Protein 4OTN (pdb70)

Radius of gyration: 18.22 Å; Cα contacts (8 Å, |Δi|>4): 373; chains: 2; bounding box: 38×62×42 Å

Structure (mmCIF, N/CA/C/O backbone):
data_4OTN
#
_entry.id   4OTN
#
_cell.length_a   85.494
_cell.length_b   85.494
_cell.length_c   73.041
_cell.angle_alpha   90.000
_cell.angle_beta   90.000
_cell.angle_gamma   120.000
#
_symmetry.space_group_name_H-M   'P 32 2 1'
#
loop_
_entity.id
_entity.type
_entity.pdbx_description
1 polymer 'Eukaryotic translation initiation factor 2-alpha kinase 4'
2 non-polymer 'SULFATE ION'
3 non-polymer 1,2-ETHANEDIOL
4 water water
#
loop_
_atom_site.group_PDB
_atom_site.id
_atom_site.type_symbol
_atom_site.label_atom_id
_atom_site.label_alt_id
_atom_site.label_comp_id
_atom_site.label_asym_id
_atom_site.label_entity_id
_atom_site.label_seq_id
_atom_site.pdbx_PDB_ins_code
_atom_site.Cartn_x
_atom_site.Cartn_y
_atom_site.Cartn_z
_atom_site.occupancy
_atom_site.B_iso_or_equiv
_atom_site.auth_seq_id
_atom_site.auth_comp_id
_atom_site.auth_asym_id
_atom_site.auth_atom_id
_atom_site.pdbx_PDB_model_num
ATOM 1 N N . GLY A 1 13 ? -20.777 46.026 -15.432 1.00 68.37 1526 GLY A N 1
ATOM 2 C CA . GLY A 1 13 ? -19.896 44.916 -15.121 1.00 82.17 1526 GLY A CA 1
ATOM 3 C C . GLY A 1 13 ? -18.694 45.363 -14.311 1.00 95.64 1526 GLY A C 1
ATOM 4 O O . GLY A 1 13 ? -17.720 44.617 -14.168 1.00 79.53 1526 GLY A O 1
ATOM 5 N N . THR A 1 14 ? -18.759 46.582 -13.775 1.00 84.51 1527 THR A N 1
ATOM 6 C CA . THR A 1 14 ? -17.646 47.130 -13.004 1.00 86.61 1527 THR A CA 1
ATOM 7 C C . THR A 1 14 ? -18.096 47.692 -11.652 1.00 86.66 1527 THR A C 1
ATOM 8 O O . THR A 1 14 ? -17.594 47.281 -10.602 1.00 84.72 1527 THR A O 1
ATOM 12 N N . THR A 1 15 ? -19.043 48.626 -11.682 1.00 74.19 1528 THR A N 1
ATOM 13 C CA . THR A 1 15 ? -19.562 49.234 -10.459 1.00 78.71 1528 THR A CA 1
ATOM 14 C C . THR A 1 15 ? -21.017 48.848 -10.210 1.00 74.44 1528 THR A C 1
ATOM 15 O O . THR A 1 15 ? -21.888 49.102 -11.040 1.00 75.24 1528 THR A O 1
ATOM 19 N N . VAL A 1 16 ? -21.268 48.231 -9.059 1.00 76.93 1529 VAL A N 1
ATOM 20 C CA . VAL A 1 16 ? -22.609 47.794 -8.687 1.00 67.99 1529 VAL A CA 1
ATOM 21 C C . VAL A 1 16 ? -23.178 48.652 -7.561 1.00 60.90 1529 VAL A C 1
ATOM 22 O O . VAL A 1 16 ? -22.531 48.843 -6.534 1.00 56.46 1529 VAL A O 1
ATOM 26 N N . VAL A 1 17 ? -24.391 49.159 -7.763 1.00 52.43 1530 VAL A N 1
ATOM 27 C CA . VAL A 1 17 ? -25.063 49.994 -6.771 1.00 60.35 1530 VAL A CA 1
ATOM 28 C C . VAL A 1 17 ? -26.232 49.245 -6.123 1.00 47.00 1530 VAL A C 1
ATOM 29 O O . VAL A 1 17 ? -27.377 49.365 -6.569 1.00 46.20 1530 VAL A O 1
ATOM 33 N N . PRO A 1 18 ? -25.953 48.469 -5.063 1.00 50.98 1531 PRO A N 1
ATOM 34 C CA . PRO A 1 18 ? -27.028 47.681 -4.453 1.00 47.83 1531 PRO A CA 1
ATOM 35 C C . PRO A 1 18 ? -27.973 48.567 -3.670 1.00 47.02 1531 PRO A C 1
ATOM 36 O O . PRO A 1 18 ? -27.548 49.607 -3.145 1.00 38.70 1531 PRO A O 1
ATOM 40 N N . THR A 1 19 ? -29.236 48.150 -3.607 1.00 37.46 1532 THR A N 1
ATOM 41 C CA . THR A 1 19 ? -30.253 48.806 -2.789 1.00 48.82 1532 THR A CA 1
ATOM 42 C C . THR A 1 19 ? -29.769 48.878 -1.344 1.00 42.65 1532 THR A C 1
ATOM 43 O O . THR A 1 19 ? -29.189 47.923 -0.835 1.00 41.03 1532 THR A O 1
ATOM 47 N N . VAL A 1 20 ? -29.996 50.007 -0.685 1.00 40.47 1533 VAL A N 1
ATOM 48 C CA . VAL A 1 20 ? -29.484 50.189 0.669 1.00 44.15 1533 VAL A CA 1
ATOM 49 C C . VAL A 1 20 ? -30.509 50.878 1.563 1.00 46.48 1533 VAL A C 1
ATOM 50 O O . VAL A 1 20 ? -31.187 51.808 1.143 1.00 42.31 1533 VAL A O 1
ATOM 54 N N . SER A 1 21 ? -30.636 50.395 2.793 1.00 36.67 1534 SER A N 1
ATOM 55 C CA . SER A 1 21 ? -31.549 50.993 3.752 1.00 37.11 1534 SER A CA 1
ATOM 56 C C . SER A 1 21 ? -30.743 51.390 4.964 1.00 42.83 1534 SER A C 1
ATOM 57 O O . SER A 1 21 ? -30.050 50.558 5.542 1.00 42.70 1534 SER A O 1
ATOM 60 N N . VAL A 1 22 ? -30.818 52.659 5.343 1.00 36.70 1535 VAL A N 1
ATOM 61 C CA . VAL A 1 22 ? -30.138 53.112 6.544 1.00 37.57 1535 VAL A CA 1
ATOM 62 C C . VAL A 1 22 ? -31.169 53.201 7.667 1.00 41.44 1535 VAL A C 1
ATOM 63 O O . VAL A 1 22 ? -32.180 53.887 7.540 1.00 46.32 1535 VAL A O 1
ATOM 67 N N . ILE A 1 23 ? -30.914 52.467 8.748 1.00 41.66 1536 ILE A N 1
ATOM 68 C CA . ILE A 1 23 ? -31.783 52.471 9.917 1.00 39.03 1536 ILE A CA 1
ATOM 69 C C . ILE A 1 23 ? -30.973 52.989 11.099 1.00 41.89 1536 ILE A C 1
ATOM 70 O O . ILE A 1 23 ? -30.001 52.365 11.531 1.00 41.06 1536 ILE A O 1
ATOM 75 N N . SER A 1 24 ? -31.375 54.147 11.608 1.00 40.18 1537 SER A N 1
ATOM 76 C CA . SER A 1 24 ? -30.606 54.859 12.619 1.00 43.24 1537 SER A CA 1
ATOM 77 C C . SER A 1 24 ? -31.379 55.001 13.921 1.00 36.35 1537 SER A C 1
ATOM 78 O O . SER A 1 24 ? -32.604 55.081 13.911 1.00 40.89 1537 SER A O 1
ATOM 81 N N . PRO A 1 25 ? -30.655 55.063 15.041 1.00 39.80 1538 PRO A N 1
ATOM 82 C CA . PRO A 1 25 ? -31.275 55.198 16.365 1.00 49.98 1538 PRO A CA 1
ATOM 83 C C . PRO A 1 25 ? -32.064 56.515 16.461 1.00 54.43 1538 PRO A C 1
ATOM 84 O O . PRO A 1 25 ? -33.097 56.580 17.138 1.00 53.02 1538 PRO A O 1
ATOM 88 N N A GLU A 1 26 ? -31.571 57.565 15.829 0.46 52.61 1539 GLU A N 1
ATOM 89 N N B GLU A 1 26 ? -31.582 57.533 15.737 0.54 52.56 1539 GLU A N 1
ATOM 90 C CA A GLU A 1 26 ? -32.321 58.811 15.766 0.46 54.86 1539 GLU A CA 1
ATOM 91 C CA B GLU A 1 26 ? -32.200 58.852 15.739 0.54 54.93 1539 GLU A CA 1
ATOM 92 C C A GLU A 1 26 ? -32.406 59.357 14.342 0.46 57.64 1539 GLU A C 1
ATOM 93 C C B GLU A 1 26 ? -32.361 59.389 14.317 0.54 57.66 1539 GLU A C 1
ATOM 94 O O A GLU A 1 26 ? -31.686 58.956 13.452 0.46 50.41 1539 GLU A O 1
ATOM 95 O O B GLU A 1 26 ? -31.657 58.990 13.391 0.54 50.39 1539 GLU A O 1
ATOM 106 N N . LYS A 1 27 ? -33.336 60.289 14.148 1.00 59.57 1540 LYS A N 1
ATOM 107 C CA . LYS A 1 27 ? -33.599 60.924 12.859 1.00 58.32 1540 LYS A CA 1
ATOM 108 C C . LYS A 1 27 ? -32.333 61.278 12.075 1.00 51.93 1540 LYS A C 1
ATOM 109 O O . LYS A 1 27 ? -31.327 61.724 12.632 1.00 52.89 1540 LYS A O 1
ATOM 115 N N A LEU A 1 28 ? -32.358 61.054 10.772 0.57 55.09 1541 LEU A N 1
ATOM 116 N N B LEU A 1 28 ? -32.421 61.063 10.754 0.43 55.10 1541 LEU A N 1
ATOM 117 C CA A LEU A 1 28 ? -31.202 61.322 9.932 0.57 53.78 1541 LEU A CA 1
ATOM 118 C CA B LEU A 1 28 ? -31.313 61.359 9.857 0.43 53.96 1541 LEU A CA 1
ATOM 119 C C A LEU A 1 28 ? -31.494 62.405 8.883 0.57 46.02 1541 LEU A C 1
ATOM 120 C C B LEU A 1 28 ? -31.647 62.573 9.017 0.43 45.62 1541 LEU A C 1
ATOM 121 O O A LEU A 1 28 ? -32.455 62.295 8.126 0.57 42.73 1541 LEU A O 1
ATOM 122 O O B LEU A 1 28 ? -32.762 62.703 8.516 0.43 48.77 1541 LEU A O 1
ATOM 131 N N . SER A 1 29 ? -30.667 63.449 8.848 1.00 48.19 1542 SER A N 1
ATOM 132 C CA . SER A 1 29 ? -30.763 64.471 7.808 1.00 53.54 1542 SER A CA 1
ATOM 133 C C . SER A 1 29 ? -30.611 63.776 6.452 1.00 53.41 1542 SER A C 1
ATOM 134 O O . SER A 1 29 ? -30.020 62.699 6.387 1.00 44.19 1542 SER A O 1
ATOM 137 N N . ALA A 1 30 ? -31.149 64.362 5.380 1.00 49.00 1543 ALA A N 1
ATOM 138 C CA . ALA A 1 30 ? -31.000 63.775 4.040 1.00 54.98 1543 ALA A CA 1
ATOM 139 C C . ALA A 1 30 ? -29.521 63.668 3.680 1.00 45.65 1543 ALA A C 1
ATOM 140 O O . ALA A 1 30 ? -29.104 62.729 2.995 1.00 46.25 1543 ALA A O 1
ATOM 142 N N A SER A 1 31 ? -28.745 64.637 4.156 0.49 46.33 1544 SER A N 1
ATOM 143 N N B SER A 1 31 ? -28.730 64.625 4.158 0.51 46.34 1544 SER A N 1
ATOM 144 C CA A SER A 1 31 ? -27.313 64.685 3.901 0.49 47.21 1544 SER A CA 1
ATOM 145 C CA B SER A 1 31 ? -27.299 64.651 3.871 0.51 47.21 1544 SER A CA 1
ATOM 146 C C A SER A 1 31 ? -26.584 63.573 4.659 0.49 44.46 1544 SER A C 1
ATOM 147 C C B SER A 1 31 ? -26.531 63.601 4.681 0.51 44.44 1544 SER A C 1
ATOM 148 O O A SER A 1 31 ? -25.728 62.892 4.099 0.49 36.60 1544 SER A O 1
ATOM 149 O O B SER A 1 31 ? -25.587 62.994 4.180 0.51 36.48 1544 SER A O 1
ATOM 154 N N . THR A 1 32 ? -26.929 63.386 5.931 1.00 37.01 1545 THR A N 1
ATOM 155 C CA . THR A 1 32 ? -26.312 62.317 6.720 1.00 40.09 1545 THR A CA 1
ATOM 156 C C . THR A 1 32 ? -26.680 60.956 6.117 1.00 29.67 1545 THR A C 1
ATOM 157 O O . THR A 1 32 ? -25.817 60.089 5.963 1.00 36.70 1545 THR A O 1
ATOM 161 N N . ARG A 1 33 ? -27.954 60.777 5.770 1.00 34.28 1546 ARG A N 1
ATOM 162 C CA . ARG A 1 33 ? -28.397 59.524 5.173 1.00 34.36 1546 ARG A CA 1
ATOM 163 C C . ARG A 1 33 ? -27.620 59.241 3.886 1.00 39.87 1546 ARG A C 1
ATOM 164 O O . ARG A 1 33 ? -27.182 58.121 3.652 1.00 30.18 1546 ARG A O 1
ATOM 172 N N . ARG A 1 34 ? -27.444 60.263 3.053 1.00 34.61 1547 ARG A N 1
ATOM 173 C CA . ARG A 1 34 ? -26.682 60.105 1.803 1.00 38.54 1547 ARG A CA 1
ATOM 174 C C . ARG A 1 34 ? -25.241 59.661 2.082 1.00 27.75 1547 ARG A C 1
ATOM 175 O O . ARG A 1 34 ? -24.707 58.764 1.429 1.00 28.01 1547 ARG A O 1
ATOM 183 N N . ARG A 1 35 ? -24.617 60.306 3.066 1.00 27.51 1548 ARG A N 1
ATOM 184 C CA . ARG A 1 35 ? -23.236 60.028 3.399 1.00 29.56 1548 ARG A CA 1
ATOM 185 C C . ARG A 1 35 ? -23.077 58.565 3.812 1.00 38.02 1548 ARG A C 1
ATOM 186 O O . ARG A 1 35 ? -22.133 57.894 3.390 1.00 33.04 1548 ARG A O 1
ATOM 194 N N . HIS A 1 36 ? -24.006 58.067 4.625 1.00 36.45 1549 HIS A N 1
ATOM 195 C CA . HIS A 1 36 ? -23.943 56.670 5.050 1.00 35.14 1549 HIS A CA 1
ATOM 196 C C . HIS A 1 36 ? -24.144 55.711 3.882 1.00 29.01 1549 HIS A C 1
ATOM 197 O O . HIS A 1 36 ? -23.454 54.696 3.780 1.00 30.06 1549 HIS A O 1
ATOM 204 N N . GLU A 1 37 ? -25.107 56.015 3.020 1.00 29.67 1550 GLU A N 1
ATOM 205 C CA . GLU A 1 37 ? -25.314 55.191 1.841 1.00 28.00 1550 GLU A CA 1
ATOM 206 C C . GLU A 1 37 ? -24.041 55.075 0.995 1.00 32.32 1550 GLU A C 1
ATOM 207 O O . GLU A 1 37 ? -23.631 53.976 0.623 1.00 29.23 1550 GLU A O 1
ATOM 213 N N . ILE A 1 38 ? -23.409 56.207 0.702 1.00 32.54 1551 ILE A N 1
ATOM 214 C CA . ILE A 1 38 ? -22.207 56.182 -0.129 1.00 33.54 1551 ILE A CA 1
ATOM 215 C C . ILE A 1 38 ? -21.084 55.434 0.578 1.00 27.78 1551 ILE A C 1
ATOM 216 O O . ILE A 1 38 ? -20.335 54.674 -0.032 1.00 32.61 1551 ILE A O 1
ATOM 221 N N . GLN A 1 39 ? -20.992 55.621 1.890 1.00 31.57 1552 GLN A N 1
ATOM 222 C CA . GLN A 1 39 ? -19.995 54.900 2.649 1.00 34.10 1552 GLN A CA 1
ATOM 223 C C . GLN A 1 39 ? -20.126 53.374 2.486 1.00 27.75 1552 GLN A C 1
ATOM 224 O O . GLN A 1 39 ? -19.159 52.698 2.153 1.00 32.26 1552 GLN A O 1
ATOM 230 N N A VAL A 1 40 ? -21.315 52.837 2.724 0.67 29.15 1553 VAL A N 1
ATOM 231 N N B VAL A 1 40 ? -21.325 52.860 2.724 0.33 29.23 1553 VAL A N 1
ATOM 232 C CA A VAL A 1 40 ? -21.487 51.384 2.651 0.67 33.98 1553 VAL A CA 1
ATOM 233 C CA B VAL A 1 40 ? -21.575 51.425 2.649 0.33 34.00 1553 VAL A CA 1
ATOM 234 C C A VAL A 1 40 ? -21.442 50.850 1.207 0.67 34.48 1553 VAL A C 1
ATOM 235 C C B VAL A 1 40 ? -21.409 50.899 1.223 0.33 34.43 1553 VAL A C 1
ATOM 236 O O A VAL A 1 40 ? -20.863 49.793 0.947 0.67 32.32 1553 VAL A O 1
ATOM 237 O O B VAL A 1 40 ? -20.730 49.894 0.993 0.33 32.48 1553 VAL A O 1
ATOM 244 N N . GLN A 1 41 ? -22.031 51.580 0.268 1.00 29.33 1554 GLN A N 1
ATOM 245 C CA . GLN A 1 41 ? -21.951 51.160 -1.145 1.00 30.56 1554 GLN A CA 1
ATOM 246 C C . GLN A 1 41 ? -20.508 51.102 -1.632 1.00 33.61 1554 GLN A C 1
ATOM 247 O O . GLN A 1 41 ? -20.136 50.208 -2.387 1.00 33.43 1554 GLN A O 1
ATOM 253 N N . THR A 1 42 ? -19.692 52.044 -1.175 1.00 33.90 1555 THR A N 1
ATOM 254 C CA . THR A 1 42 ? -18.278 52.083 -1.534 1.00 39.56 1555 THR A CA 1
ATOM 255 C C . THR A 1 42 ? -17.484 50.957 -0.875 1.00 37.93 1555 THR A C 1
ATOM 256 O O . THR A 1 42 ? -16.756 50.227 -1.556 1.00 34.33 1555 THR A O 1
ATOM 260 N N . ARG A 1 43 ? -17.626 50.826 0.449 1.00 36.48 1556 ARG A N 1
ATOM 261 C CA . ARG A 1 43 ? -16.843 49.850 1.217 1.00 45.08 1556 ARG A CA 1
ATOM 262 C C . ARG A 1 43 ? -17.121 48.401 0.783 1.00 39.80 1556 ARG A C 1
ATOM 263 O O . ARG A 1 43 ? -16.270 47.532 0.939 1.00 50.04 1556 ARG A O 1
ATOM 271 N N . LEU A 1 44 ? -18.304 48.148 0.231 1.00 33.93 1557 LEU A N 1
ATOM 272 C CA . LEU A 1 44 ? -18.698 46.790 -0.159 1.00 35.02 1557 LEU A CA 1
ATOM 273 C C . LEU A 1 44 ? -18.363 46.411 -1.596 1.00 43.02 1557 LEU A C 1
ATOM 274 O O . LEU A 1 44 ? -18.588 45.273 -1.999 1.00 37.45 1557 LEU A O 1
ATOM 279 N N . GLN A 1 45 ? -17.840 47.358 -2.370 1.00 45.01 1558 GLN A N 1
ATOM 280 C CA . GLN A 1 45 ? -17.595 47.115 -3.790 1.00 37.89 1558 GLN A CA 1
ATOM 281 C C . GLN A 1 45 ? -16.798 45.839 -4.065 1.00 36.50 1558 GLN A C 1
ATOM 282 O O . GLN A 1 45 ? -17.224 44.998 -4.859 1.00 44.55 1558 GLN A O 1
ATOM 288 N N . THR A 1 46 ? -15.648 45.695 -3.416 1.00 42.98 1559 THR A N 1
ATOM 289 C CA . THR A 1 46 ? -14.799 44.529 -3.639 1.00 44.44 1559 THR A CA 1
ATOM 290 C C . THR A 1 46 ? -15.581 43.253 -3.347 1.00 55.21 1559 THR A C 1
ATOM 291 O O . THR A 1 46 ? -15.671 42.346 -4.179 1.00 41.06 1559 THR A O 1
ATOM 295 N N . THR A 1 47 ? -16.157 43.197 -2.151 1.00 46.88 1560 THR A N 1
ATOM 296 C CA . THR A 1 47 ? -16.956 42.052 -1.732 1.00 43.62 1560 THR A CA 1
ATOM 297 C C . THR A 1 47 ? -18.009 41.671 -2.765 1.00 43.49 1560 THR A C 1
ATOM 298 O O . THR A 1 47 ? -18.080 40.520 -3.199 1.00 53.41 1560 THR A O 1
ATOM 302 N N . LEU A 1 48 ? -18.821 42.644 -3.167 1.00 42.80 1561 LEU A N 1
ATOM 303 C CA . LEU A 1 48 ? -19.869 42.409 -4.159 1.00 38.10 1561 LEU A CA 1
ATOM 304 C C . LEU A 1 48 ? -19.319 41.888 -5.492 1.00 51.45 1561 LEU A C 1
ATOM 305 O O . LEU A 1 48 ? -19.989 41.141 -6.203 1.00 53.70 1561 LEU A O 1
ATOM 310 N N . ALA A 1 49 ? -18.104 42.298 -5.835 1.00 53.92 1562 ALA A N 1
ATOM 311 C CA . ALA A 1 49 ? -17.517 41.931 -7.120 1.00 72.02 1562 ALA A CA 1
ATOM 312 C C . ALA A 1 49 ? -17.096 40.472 -7.104 1.00 69.02 1562 ALA A C 1
ATOM 313 O O . ALA A 1 49 ? -17.315 39.732 -8.065 1.00 71.26 1562 ALA A O 1
ATOM 315 N N . ASN A 1 50 ? -16.485 40.067 -5.998 1.00 62.17 1563 ASN A N 1
ATOM 316 C CA . ASN A 1 50 ? -16.035 38.696 -5.838 1.00 77.32 1563 ASN A CA 1
ATOM 317 C C . ASN A 1 50 ? -17.190 37.745 -5.583 1.00 69.47 1563 ASN A C 1
ATOM 318 O O . ASN A 1 50 ? -16.971 36.558 -5.345 1.00 67.07 1563 ASN A O 1
ATOM 323 N N . LEU A 1 51 ? -18.411 38.273 -5.628 1.00 66.55 1564 LEU A N 1
ATOM 324 C CA . LEU A 1 51 ? -19.604 37.486 -5.334 1.00 63.94 1564 LEU A CA 1
ATOM 325 C C . LEU A 1 51 ? -19.919 36.543 -6.493 1.00 71.15 1564 LEU A C 1
ATOM 326 O O . LEU A 1 51 ? -20.623 35.545 -6.326 1.00 69.72 1564 LEU A O 1
ATOM 331 N N . HIS A 1 52 ? -19.391 36.869 -7.668 1.00 75.27 1565 HIS A N 1
ATOM 332 C CA . HIS A 1 52 ? -19.581 36.040 -8.853 1.00 69.84 1565 HIS A CA 1
ATOM 333 C C . HIS A 1 52 ? -18.390 35.109 -9.041 1.00 65.51 1565 HIS A C 1
ATOM 334 O O . HIS A 1 52 ? -18.329 34.334 -9.996 1.00 78.10 1565 HIS A O 1
ATOM 341 N N . GLN A 1 53 ? -17.448 35.192 -8.106 1.00 70.53 1566 GLN A N 1
ATOM 342 C CA . GLN A 1 53 ? -16.311 34.281 -8.064 1.00 65.41 1566 GLN A CA 1
ATOM 343 C C . GLN A 1 53 ? -16.691 32.962 -7.401 1.00 66.96 1566 GLN A C 1
ATOM 344 O O . GLN A 1 53 ? -15.980 31.967 -7.530 1.00 65.72 1566 GLN A O 1
ATOM 350 N N . LYS A 1 54 ? -17.811 32.961 -6.685 1.00 59.63 1567 LYS A N 1
ATOM 351 C CA . LYS A 1 54 ? -18.222 31.785 -5.923 1.00 72.15 1567 LYS A CA 1
ATOM 352 C C . LYS A 1 54 ? -18.878 30.737 -6.813 1.00 53.82 1567 LYS A C 1
ATOM 353 O O . LYS A 1 54 ? -19.586 31.069 -7.759 1.00 57.21 1567 LYS A O 1
ATOM 359 N N . SER A 1 55 ? -18.642 29.469 -6.505 1.00 45.22 1568 SER A N 1
ATOM 360 C CA . SER A 1 55 ? -19.285 28.393 -7.251 1.00 58.32 1568 SER A CA 1
ATOM 361 C C . SER A 1 55 ? -20.682 28.100 -6.698 1.00 55.03 1568 SER A C 1
ATOM 362 O O . SER A 1 55 ? -20.970 28.363 -5.529 1.00 54.07 1568 SER A O 1
ATOM 365 N N . SER A 1 56 ? -21.545 27.553 -7.546 1.00 57.10 1569 SER A N 1
ATOM 366 C CA . SER A 1 56 ? -22.963 27.386 -7.219 1.00 66.24 1569 SER A CA 1
ATOM 367 C C . SER A 1 56 ? -23.222 26.179 -6.327 1.00 56.80 1569 SER A C 1
ATOM 368 O O . SER A 1 56 ? -24.360 25.913 -5.933 1.00 60.32 1569 SER A O 1
ATOM 371 N N A GLU A 1 57 ? -22.168 25.430 -6.019 0.43 50.56 1570 GLU A N 1
ATOM 372 N N B GLU A 1 57 ? -22.148 25.471 -6.007 0.57 50.54 1570 GLU A N 1
ATOM 373 C CA A GLU A 1 57 ? -22.318 24.201 -5.248 0.43 50.73 1570 GLU A CA 1
ATOM 374 C CA B GLU A 1 57 ? -22.205 24.288 -5.170 0.57 50.81 1570 GLU A CA 1
ATOM 375 C C A GLU A 1 57 ? -22.644 24.452 -3.770 0.43 45.92 1570 GLU A C 1
ATOM 376 C C B GLU A 1 57 ? -22.810 24.579 -3.785 0.57 45.64 1570 GLU A C 1
ATOM 377 O O A GLU A 1 57 ? -22.160 25.406 -3.158 0.43 42.71 1570 GLU A O 1
ATOM 378 O O B GLU A 1 57 ? -22.707 25.693 -3.261 0.57 39.10 1570 GLU A O 1
ATOM 389 N N . ILE A 1 58 ? -23.482 23.581 -3.222 1.00 39.39 1571 ILE A N 1
ATOM 390 C CA . ILE A 1 58 ? -23.900 23.640 -1.835 1.00 37.35 1571 ILE A CA 1
ATOM 391 C C . ILE A 1 58 ? -23.153 22.509 -1.145 1.00 42.17 1571 ILE A C 1
ATOM 392 O O . ILE A 1 58 ? -22.963 21.432 -1.726 1.00 37.08 1571 ILE A O 1
ATOM 397 N N A GLU A 1 59 ? -22.712 22.759 0.083 0.44 33.65 1572 GLU A N 1
ATOM 398 N N B GLU A 1 59 ? -22.692 22.754 0.078 0.56 33.66 1572 GLU A N 1
ATOM 399 C CA A GLU A 1 59 ? -22.044 21.734 0.870 0.44 29.31 1572 GLU A CA 1
ATOM 400 C CA B GLU A 1 59 ? -22.052 21.701 0.854 0.56 29.26 1572 GLU A CA 1
ATOM 401 C C A GLU A 1 59 ? -22.552 21.744 2.305 0.44 33.34 1572 GLU A C 1
ATOM 402 C C B GLU A 1 59 ? -22.507 21.748 2.305 0.56 33.34 1572 GLU A C 1
ATOM 403 O O A GLU A 1 59 ? -23.052 22.762 2.786 0.44 28.86 1572 GLU A O 1
ATOM 404 O O B GLU A 1 59 ? -22.929 22.798 2.794 0.56 28.81 1572 GLU A O 1
ATOM 415 N N . ILE A 1 60 ? -22.441 20.594 2.966 1.00 29.34 1573 ILE A N 1
ATOM 416 C CA . ILE A 1 60 ? -22.789 20.466 4.365 1.00 31.62 1573 ILE A CA 1
ATOM 417 C C . ILE A 1 60 ? -21.575 19.946 5.143 1.00 31.57 1573 ILE A C 1
ATOM 418 O O . ILE A 1 60 ? -20.892 19.011 4.709 1.00 29.64 1573 ILE A O 1
ATOM 423 N N . LEU A 1 61 ? -21.329 20.544 6.304 1.00 29.80 1574 LEU A N 1
ATOM 424 C CA . LEU A 1 61 ? -20.255 20.102 7.188 1.00 26.02 1574 LEU A CA 1
ATOM 425 C C . LEU A 1 61 ? -20.867 19.871 8.556 1.00 27.35 1574 LEU A C 1
ATOM 426 O O . LEU A 1 61 ? -21.368 20.817 9.182 1.00 26.14 1574 LEU A O 1
ATOM 431 N N . ALA A 1 62 ? -20.849 18.611 8.990 1.00 27.32 1575 ALA A N 1
ATOM 432 C CA . ALA A 1 62 ? -21.495 18.187 10.221 1.00 31.00 1575 ALA A CA 1
ATOM 433 C C . ALA A 1 62 ? -20.426 17.993 11.312 1.00 21.37 1575 ALA A C 1
ATOM 434 O O . ALA A 1 62 ? -19.396 17.348 11.100 1.00 25.77 1575 ALA A O 1
ATOM 436 N N . VAL A 1 63 ? -20.702 18.561 12.473 1.00 27.74 1576 VAL A N 1
ATOM 437 C CA . VAL A 1 63 ? -19.701 18.679 13.508 1.00 27.93 1576 VAL A CA 1
ATOM 438 C C . VAL A 1 63 ? -20.363 18.427 14.864 1.00 25.98 1576 VAL A C 1
ATOM 439 O O . VAL A 1 63 ? -21.580 18.569 15.035 1.00 25.76 1576 VAL A O 1
ATOM 443 N N . ASP A 1 64 ? -19.542 18.066 15.835 1.00 28.10 1577 ASP A N 1
ATOM 444 C CA . ASP A 1 64 ? -20.029 17.862 17.182 1.00 34.14 1577 ASP A CA 1
ATOM 445 C C . ASP A 1 64 ? -19.689 19.094 18.021 1.00 35.96 1577 ASP A C 1
ATOM 446 O O . ASP A 1 64 ? -18.748 19.067 18.800 1.00 33.56 1577 ASP A O 1
ATOM 451 N N . LEU A 1 65 ? -20.448 20.170 17.834 1.00 28.73 1578 LEU A N 1
ATOM 452 C CA . LEU A 1 65 ? -20.250 21.431 18.562 1.00 32.40 1578 LEU A CA 1
ATOM 453 C C . LEU A 1 65 ? -21.603 21.982 18.918 1.00 33.06 1578 LEU A C 1
ATOM 454 O O . LEU A 1 65 ? -22.569 21.787 18.174 1.00 34.67 1578 LEU A O 1
ATOM 459 N N . PRO A 1 66 ? -21.692 22.685 20.052 1.00 31.21 1579 PRO A N 1
ATOM 460 C CA . PRO A 1 66 ? -23.020 23.176 20.407 1.00 27.99 1579 PRO A CA 1
ATOM 461 C C . PRO A 1 66 ? -23.382 24.395 19.582 1.00 28.49 1579 PRO A C 1
ATOM 462 O O . PRO A 1 66 ? -22.506 25.017 18.968 1.00 27.33 1579 PRO A O 1
ATOM 466 N N . LYS A 1 67 ? -24.670 24.724 19.588 1.00 27.89 1580 LYS A N 1
ATOM 467 C CA . LYS A 1 67 ? -25.195 25.905 18.914 1.00 27.36 1580 LYS A CA 1
ATOM 468 C C . LYS A 1 67 ? -24.366 27.162 19.176 1.00 27.27 1580 LYS A C 1
ATOM 469 O O . LYS A 1 67 ? -24.072 27.924 18.265 1.00 26.63 1580 LYS A O 1
ATOM 475 N N A GLU A 1 68 ? -23.995 27.376 20.435 0.56 27.32 1581 GLU A N 1
ATOM 476 N N B GLU A 1 68 ? -23.988 27.387 20.434 0.44 27.32 1581 GLU A N 1
ATOM 477 C CA A GLU A 1 68 ? -23.235 28.558 20.809 0.56 26.64 1581 GLU A CA 1
ATOM 478 C CA B GLU A 1 68 ? -23.212 28.575 20.768 0.44 26.59 1581 GLU A CA 1
ATOM 479 C C A GLU A 1 68 ? -21.892 28.638 20.084 0.56 26.28 1581 GLU A C 1
ATOM 480 C C B GLU A 1 68 ? -21.923 28.626 19.976 0.44 26.30 1581 GLU A C 1
ATOM 481 O O A GLU A 1 68 ? -21.461 29.731 19.704 0.56 27.91 1581 GLU A O 1
ATOM 482 O O B GLU A 1 68 ? -21.550 29.680 19.455 0.44 28.55 1581 GLU A O 1
ATOM 493 N N . THR A 1 69 ? -21.232 27.494 19.902 1.00 23.23 1582 THR A N 1
ATOM 494 C CA . THR A 1 69 ? -19.966 27.445 19.188 1.00 23.04 1582 THR A CA 1
ATOM 495 C C . THR A 1 69 ? -20.206 27.645 17.680 1.00 25.64 1582 THR A C 1
ATOM 496 O O . THR A 1 69 ? -19.464 28.383 17.024 1.00 25.48 1582 THR A O 1
ATOM 500 N N . ILE A 1 70 ? -21.243 27.004 17.144 1.00 25.48 1583 ILE A N 1
ATOM 501 C CA . ILE A 1 70 ? -21.613 27.211 15.752 1.00 22.19 1583 ILE A CA 1
ATOM 502 C C . ILE A 1 70 ? -21.711 28.722 15.487 1.00 29.22 1583 ILE A C 1
ATOM 503 O O . ILE A 1 70 ? -21.130 29.240 14.532 1.00 27.84 1583 ILE A O 1
ATOM 508 N N . LEU A 1 71 ? -22.430 29.435 16.344 1.00 22.42 1584 LEU A N 1
ATOM 509 C CA . LEU A 1 71 ? -22.622 30.861 16.161 1.00 24.27 1584 LEU A CA 1
ATOM 510 C C . LEU A 1 71 ? -21.299 31.635 16.168 1.00 30.33 1584 LEU A C 1
ATOM 511 O O . LEU A 1 71 ? -21.155 32.589 15.417 1.00 26.67 1584 LEU A O 1
ATOM 516 N N A GLN A 1 72 ? -20.359 31.226 17.026 0.51 29.07 1585 GLN A N 1
ATOM 517 N N B GLN A 1 72 ? -20.340 31.215 16.993 0.49 29.12 1585 GLN A N 1
ATOM 518 C CA A GLN A 1 72 ? -19.034 31.855 17.069 0.51 29.93 1585 GLN A CA 1
ATOM 519 C CA B GLN A 1 72 ? -19.044 31.896 17.031 0.49 29.88 1585 GLN A CA 1
ATOM 520 C C A GLN A 1 72 ? -18.296 31.720 15.740 0.51 28.48 1585 GLN A C 1
ATOM 521 C C B GLN A 1 72 ? -18.249 31.706 15.745 0.49 28.45 1585 GLN A C 1
ATOM 522 O O A GLN A 1 72 ? -17.604 32.650 15.306 0.51 28.67 1585 GLN A O 1
ATOM 523 O O B GLN A 1 72 ? -17.477 32.585 15.342 0.49 28.56 1585 GLN A O 1
ATOM 534 N N . PHE A 1 73 ? -18.452 30.568 15.088 1.00 27.49 1586 PHE A N 1
ATOM 535 C CA . PHE A 1 73 ? -17.766 30.310 13.822 1.00 27.69 1586 PHE A CA 1
ATOM 536 C C . PHE A 1 73 ? -18.221 31.255 12.719 1.00 31.14 1586 PHE A C 1
ATOM 537 O O . PHE A 1 73 ? -17.554 31.393 11.694 1.00 27.96 1586 PHE A O 1
ATOM 545 N N . LEU A 1 74 ? -19.365 31.902 12.915 1.00 27.15 1587 LEU A N 1
ATOM 546 C CA . LEU A 1 74 ? -19.867 32.844 11.909 1.00 25.88 1587 LEU A CA 1
ATOM 547 C C . LEU A 1 74 ? -19.054 34.145 11.843 1.00 27.82 1587 LEU A C 1
ATOM 548 O O . LEU A 1 74 ? -19.310 34.998 10.998 1.00 27.57 1587 LEU A O 1
ATOM 553 N N . SER A 1 75 ? -18.120 34.316 12.773 1.00 23.84 1588 SER A N 1
ATOM 554 C CA . SER A 1 75 ? -17.217 35.459 12.743 1.00 26.21 1588 SER A CA 1
ATOM 555 C C . SER A 1 75 ? -16.008 35.268 11.794 1.00 28.36 1588 SER A C 1
ATOM 556 O O . SER A 1 75 ? -15.238 36.199 11.571 1.00 28.10 1588 SER A O 1
ATOM 559 N N . LEU A 1 76 ? -15.823 34.066 11.253 1.00 27.13 1589 LEU A N 1
ATOM 560 C CA . LEU A 1 76 ? -14.668 33.820 10.381 1.00 24.20 1589 LEU A CA 1
ATOM 561 C C . LEU A 1 76 ? -14.802 34.637 9.098 1.00 24.27 1589 LEU A C 1
ATOM 562 O O . LEU A 1 76 ? -15.896 34.821 8.588 1.00 27.28 1589 LEU A O 1
ATOM 567 N N . GLU A 1 77 ? -13.675 35.102 8.562 1.00 28.86 1590 GLU A N 1
ATOM 568 C CA . GLU A 1 77 ? -13.702 35.907 7.345 1.00 30.34 1590 GLU A CA 1
ATOM 569 C C . GLU A 1 77 ? -13.091 35.130 6.188 1.00 29.51 1590 GLU A C 1
ATOM 570 O O . GLU A 1 77 ? -11.886 34.901 6.151 1.00 28.53 1590 GLU A O 1
ATOM 576 N N . TRP A 1 78 ? -13.947 34.692 5.271 1.00 32.10 1591 TRP A N 1
ATOM 577 C CA . TRP A 1 78 ? -13.517 33.800 4.193 1.00 38.40 1591 TRP A CA 1
ATOM 578 C C . TRP A 1 78 ? -13.667 34.464 2.833 1.00 36.45 1591 TRP A C 1
ATOM 579 O O . TRP A 1 78 ? -13.469 33.822 1.810 1.00 36.23 1591 TRP A O 1
ATOM 590 N N A ASP A 1 79 ? -14.020 35.743 2.792 0.54 33.95 1592 ASP A N 1
ATOM 591 N N B ASP A 1 79 ? -14.023 35.746 2.841 0.46 33.91 1592 ASP A N 1
ATOM 592 C CA A ASP A 1 79 ? -14.225 36.372 1.484 0.54 40.99 1592 ASP A CA 1
ATOM 593 C CA B ASP A 1 79 ? -14.237 36.481 1.599 0.46 41.02 1592 ASP A CA 1
ATOM 594 C C A ASP A 1 79 ? -13.067 37.242 0.986 0.54 47.37 1592 ASP A C 1
ATOM 595 C C B ASP A 1 79 ? -13.176 37.539 1.333 0.46 46.14 1592 ASP A C 1
ATOM 596 O O A ASP A 1 79 ? -13.187 37.908 -0.043 0.54 50.97 1592 ASP A O 1
ATOM 597 O O B ASP A 1 79 ? -13.469 38.621 0.813 0.46 50.56 1592 ASP A O 1
ATOM 606 N N . ALA A 1 80 ? -11.944 37.204 1.695 1.00 43.38 1593 ALA A N 1
ATOM 607 C CA . ALA A 1 80 ? -10.779 38.008 1.343 1.00 54.59 1593 ALA A CA 1
ATOM 608 C C . ALA A 1 80 ? -9.534 37.131 1.254 1.00 51.81 1593 ALA A C 1
ATOM 609 O O . ALA A 1 80 ? -9.526 36.082 0.598 1.00 47.92 1593 ALA A O 1
ATOM 611 N N . ASP A 1 81 ? -8.496 37.578 1.952 1.00 48.09 1594 ASP A N 1
ATOM 612 C CA . ASP A 1 81 ? -7.218 36.877 2.063 1.00 61.29 1594 ASP A CA 1
ATOM 613 C C . ASP A 1 81 ? -7.323 35.555 2.808 1.00 54.72 1594 ASP A C 1
ATOM 614 O O . ASP A 1 81 ? -8.209 35.375 3.645 1.00 53.36 1594 ASP A O 1
ATOM 619 N N . GLU A 1 82 ? -6.389 34.650 2.537 1.00 46.85 1595 GLU A N 1
ATOM 620 C CA . GLU A 1 82 ? -6.086 33.578 3.477 1.00 53.43 1595 GLU A CA 1
ATOM 621 C C . GLU A 1 82 ? -5.590 34.200 4.783 1.00 65.64 1595 GLU A C 1
ATOM 622 O O . GLU A 1 82 ? -5.758 33.637 5.882 1.00 40.32 1595 GLU A O 1
ATOM 628 N N . GLN A 1 83 ? -4.954 35.360 4.645 1.00 53.55 1596 GLN A N 1
ATOM 629 C CA . GLN A 1 83 ? -4.465 36.109 5.791 1.00 49.79 1596 GLN A CA 1
ATOM 630 C C . GLN A 1 83 ? -5.629 36.524 6.690 1.00 46.66 1596 GLN A C 1
ATOM 631 O O . GLN A 1 83 ? -5.576 36.345 7.912 1.00 43.28 1596 GLN A O 1
ATOM 637 N N . ALA A 1 84 ? -6.681 37.079 6.093 1.00 33.48 1597 ALA A N 1
ATOM 638 C CA . ALA A 1 84 ? -7.786 37.582 6.897 1.00 47.25 1597 ALA A CA 1
ATOM 639 C C . ALA A 1 84 ? -8.524 36.415 7.533 1.00 33.29 1597 ALA A C 1
ATOM 640 O O . ALA A 1 84 ? -9.045 36.541 8.634 1.00 38.40 1597 ALA A O 1
ATOM 642 N N . PHE A 1 85 ? -8.538 35.274 6.851 1.00 34.50 1598 PHE A N 1
ATOM 643 C CA . PHE A 1 85 ? -9.158 34.086 7.410 1.00 40.05 1598 PHE A CA 1
ATOM 644 C C . PHE A 1 85 ? -8.399 33.615 8.636 1.00 39.11 1598 PHE A C 1
ATOM 645 O O . PHE A 1 85 ? -8.994 33.408 9.688 1.00 33.70 1598 PHE A O 1
ATOM 653 N N . ASN A 1 86 ? -7.085 33.460 8.492 1.00 37.12 1599 ASN A N 1
ATOM 654 C CA . ASN A 1 86 ? -6.236 32.961 9.565 1.00 39.65 1599 ASN A CA 1
ATOM 655 C C . ASN A 1 86 ? -6.274 33.861 10.799 1.00 30.11 1599 ASN A C 1
ATOM 656 O O . ASN A 1 86 ? -6.233 33.368 11.920 1.00 31.67 1599 ASN A O 1
ATOM 661 N N . THR A 1 87 ? -6.383 35.170 10.583 1.00 28.56 1600 THR A N 1
ATOM 662 C CA . THR A 1 87 ? -6.554 36.133 11.678 1.00 34.32 1600 THR A CA 1
ATOM 663 C C . THR A 1 87 ? -7.846 35.881 12.458 1.00 38.33 1600 THR A C 1
ATOM 664 O O . THR A 1 87 ? -7.835 35.870 13.689 1.00 28.67 1600 THR A O 1
ATOM 668 N N . THR A 1 88 ? -8.959 35.665 11.752 1.00 32.24 1601 THR A N 1
ATOM 669 C CA . THR A 1 88 ? -10.207 35.362 12.456 1.00 31.39 1601 THR A CA 1
ATOM 670 C C . THR A 1 88 ? -10.181 34.001 13.139 1.00 26.28 1601 THR A C 1
ATOM 671 O O . THR A 1 88 ? -10.823 33.818 14.178 1.00 27.99 1601 THR A O 1
ATOM 675 N N . VAL A 1 89 ? -9.450 33.046 12.571 1.00 27.04 1602 VAL A N 1
ATOM 676 C CA . VAL A 1 89 ? -9.269 31.745 13.219 1.00 30.32 1602 VAL A CA 1
ATOM 677 C C . VAL A 1 89 ? -8.545 31.886 14.563 1.00 34.47 1602 VAL A C 1
ATOM 678 O O . VAL A 1 89 ? -8.965 31.314 15.584 1.00 28.69 1602 VAL A O 1
ATOM 682 N N . LYS A 1 90 ? -7.444 32.635 14.553 1.00 30.53 1603 LYS A N 1
ATOM 683 C CA . LYS A 1 90 ? -6.667 32.857 15.776 1.00 33.14 1603 LYS A CA 1
ATOM 684 C C . LYS A 1 90 ? -7.511 33.511 16.868 1.00 26.07 1603 LYS A C 1
ATOM 685 O O . LYS A 1 90 ? -7.417 33.131 18.032 1.00 32.89 1603 LYS A O 1
ATOM 691 N N . GLN A 1 91 ? -8.328 34.490 16.484 1.00 30.36 1604 GLN A N 1
ATOM 692 C CA . GLN A 1 91 ? -9.201 35.177 17.423 1.00 31.92 1604 GLN A CA 1
ATOM 693 C C . GLN A 1 91 ? -10.278 34.251 17.968 1.00 34.28 1604 GLN A C 1
ATOM 694 O O . GLN A 1 91 ? -10.597 34.302 19.157 1.00 30.60 1604 GLN A O 1
ATOM 700 N N . LEU A 1 92 ? -10.857 33.433 17.087 1.00 30.92 1605 LEU A N 1
ATOM 701 C CA . LEU A 1 92 ? -11.884 32.472 17.482 1.00 30.35 1605 LEU A CA 1
ATOM 702 C C . LEU A 1 92 ? -11.305 31.467 18.469 1.00 29.95 1605 LEU A C 1
ATOM 703 O O . LEU A 1 92 ? -11.860 31.246 19.560 1.00 30.44 1605 LEU A O 1
ATOM 708 N N . LEU A 1 93 ? -10.170 30.882 18.109 1.00 25.76 1606 LEU A N 1
ATOM 709 C CA . LEU A 1 93 ? -9.562 29.837 18.938 1.00 27.77 1606 LEU A CA 1
ATOM 710 C C . LEU A 1 93 ? -9.052 30.375 20.277 1.00 31.05 1606 LEU A C 1
ATOM 711 O O . LEU A 1 93 ? -9.030 29.666 21.287 1.00 30.26 1606 LEU A O 1
ATOM 716 N N . SER A 1 94 ? -8.636 31.633 20.277 1.00 35.59 1607 SER A N 1
ATOM 717 C CA . SER A 1 94 ? -8.103 32.244 21.498 1.00 36.19 1607 SER A CA 1
ATOM 718 C C . SER A 1 94 ? -9.200 32.505 22.545 1.00 34.04 1607 SER A C 1
ATOM 719 O O . SER A 1 94 ? -8.902 32.762 23.696 1.00 38.87 1607 SER A O 1
ATOM 722 N N A ARG A 1 95 ? -10.463 32.439 22.140 0.50 30.29 1608 ARG A N 1
ATOM 723 N N C ARG A 1 95 ? -10.461 32.434 22.119 0.50 30.26 1608 ARG A N 1
ATOM 724 C CA A ARG A 1 95 ? -11.556 32.733 23.065 0.50 33.78 1608 ARG A CA 1
ATOM 725 C CA C ARG A 1 95 ? -11.614 32.735 22.974 0.50 33.79 1608 ARG A CA 1
ATOM 726 C C A ARG A 1 95 ? -12.364 31.487 23.427 0.50 31.51 1608 ARG A C 1
ATOM 727 C C C ARG A 1 95 ? -12.258 31.484 23.568 0.50 31.53 1608 ARG A C 1
ATOM 728 O O A ARG A 1 95 ? -13.468 31.584 23.973 0.50 31.18 1608 ARG A O 1
ATOM 729 O O C ARG A 1 95 ? -13.157 31.577 24.403 0.50 34.36 1608 ARG A O 1
ATOM 744 N N . LEU A 1 96 ? -11.810 30.317 23.119 1.00 25.55 1609 LEU A N 1
ATOM 745 C CA . LEU A 1 96 ? -12.449 29.055 23.477 1.00 26.87 1609 LEU A CA 1
ATOM 746 C C . LEU A 1 96 ? -11.396 28.145 24.073 1.00 33.41 1609 LEU A C 1
ATOM 747 O O . LEU A 1 96 ? -10.215 28.300 23.782 1.00 35.41 1609 LEU A O 1
ATOM 752 N N . PRO A 1 97 ? -11.811 27.193 24.912 1.00 30.33 1610 PRO A N 1
ATOM 753 C CA . PRO A 1 97 ? -10.795 26.307 25.472 1.00 32.45 1610 PRO A CA 1
ATOM 754 C C . PRO A 1 97 ? -9.965 25.679 24.365 1.00 42.74 1610 PRO A C 1
ATOM 755 O O . PRO A 1 97 ? -10.508 25.381 23.301 1.00 35.45 1610 PRO A O 1
ATOM 759 N N . LYS A 1 98 ? -8.664 25.526 24.605 1.00 36.42 1611 LYS A N 1
ATOM 760 C CA . LYS A 1 98 ? -7.739 24.895 23.659 1.00 35.63 1611 LYS A CA 1
ATOM 761 C C . LYS A 1 98 ? -8.182 23.478 23.255 1.00 38.19 1611 LYS A C 1
ATOM 762 O O . LYS A 1 98 ? -8.365 22.605 24.115 1.00 37.60 1611 LYS A O 1
ATOM 768 N N A GLN A 1 99 ? -8.373 23.285 21.949 0.28 40.13 1612 GLN A N 1
ATOM 769 N N B GLN A 1 99 ? -8.374 23.274 21.955 0.29 40.14 1612 GLN A N 1
ATOM 770 N N C GLN A 1 99 ? -8.327 23.251 21.947 0.42 40.11 1612 GLN A N 1
ATOM 771 C CA A GLN A 1 99 ? -8.774 22.000 21.379 0.28 43.22 1612 GLN A CA 1
ATOM 772 C CA B GLN A 1 99 ? -8.727 21.964 21.418 0.29 43.19 1612 GLN A CA 1
ATOM 773 C CA C GLN A 1 99 ? -8.788 21.961 21.425 0.42 43.24 1612 GLN A CA 1
ATOM 774 C C A GLN A 1 99 ? -8.284 21.867 19.940 0.28 38.84 1612 GLN A C 1
ATOM 775 C C B GLN A 1 99 ? -8.321 21.841 19.954 0.29 38.82 1612 GLN A C 1
ATOM 776 C C C GLN A 1 99 ? -8.410 21.794 19.944 0.42 38.73 1612 GLN A C 1
ATOM 777 O O A GLN A 1 99 ? -8.471 22.765 19.120 0.28 37.89 1612 GLN A O 1
ATOM 778 O O B GLN A 1 99 ? -8.591 22.721 19.138 0.29 37.95 1612 GLN A O 1
ATOM 779 O O C GLN A 1 99 ? -8.782 22.609 19.104 0.42 38.05 1612 GLN A O 1
ATOM 795 N N . ARG A 1 100 ? -7.654 20.728 19.632 1.00 38.89 1613 ARG A N 1
ATOM 796 C CA . ARG A 1 100 ? -7.219 20.470 18.275 1.00 36.76 1613 ARG A CA 1
ATOM 797 C C . ARG A 1 100 ? -8.416 20.401 17.307 1.00 30.05 1613 ARG A C 1
ATOM 798 O O . ARG A 1 100 ? -8.337 20.892 16.189 1.00 32.45 1613 ARG A O 1
ATOM 806 N N . TYR A 1 101 ? -9.513 19.803 17.761 1.00 35.33 1614 TYR A N 1
ATOM 807 C CA . TYR A 1 101 ? -10.739 19.671 16.962 1.00 31.71 1614 TYR A CA 1
ATOM 808 C C . TYR A 1 101 ? -11.216 20.981 16.316 1.00 32.21 1614 TYR A C 1
ATOM 809 O O . TYR A 1 101 ? -11.545 21.019 15.123 1.00 31.00 1614 TYR A O 1
ATOM 818 N N . LEU A 1 102 ? -11.261 22.054 17.102 1.00 31.20 1615 LEU A N 1
ATOM 819 C CA . LEU A 1 102 ? -11.661 23.375 16.596 1.00 29.92 1615 LEU A CA 1
ATOM 820 C C . LEU A 1 102 ? -10.871 23.808 15.357 1.00 26.52 1615 LEU A C 1
ATOM 821 O O . LEU A 1 102 ? -11.450 24.261 14.351 1.00 26.92 1615 LEU A O 1
ATOM 826 N N . LYS A 1 103 ? -9.546 23.686 15.428 1.00 28.88 1616 LYS A N 1
ATOM 827 C CA . LYS A 1 103 ? -8.698 24.050 14.295 1.00 29.94 1616 LYS A CA 1
ATOM 828 C C . LYS A 1 103 ? -8.987 23.148 13.078 1.00 25.76 1616 LYS A C 1
ATOM 829 O O . LYS A 1 103 ? -9.027 23.626 11.939 1.00 30.22 1616 LYS A O 1
ATOM 835 N N . LEU A 1 104 ? -9.171 21.855 13.333 1.00 31.50 1617 LEU A N 1
ATOM 836 C CA . LEU A 1 104 ? -9.540 20.909 12.275 1.00 36.50 1617 LEU A CA 1
ATOM 837 C C . LEU A 1 104 ? -10.835 21.331 11.575 1.00 33.99 1617 LEU A C 1
ATOM 838 O O . LEU A 1 104 ? -10.937 21.277 10.349 1.00 33.87 1617 LEU A O 1
ATOM 843 N N . VAL A 1 105 ? -11.834 21.739 12.352 1.00 27.71 1618 VAL A N 1
ATOM 844 C CA . VAL A 1 105 ? -13.048 22.292 11.759 1.00 25.21 1618 VAL A CA 1
ATOM 845 C C . VAL A 1 105 ? -12.750 23.555 10.939 1.00 29.75 1618 VAL A C 1
ATOM 846 O O . VAL A 1 105 ? -13.248 23.714 9.828 1.00 28.58 1618 VAL A O 1
ATOM 850 N N . CYS A 1 106 ? -11.938 24.460 11.480 1.00 27.38 1619 CYS A N 1
ATOM 851 C CA . CYS A 1 106 ? -11.588 25.681 10.757 1.00 24.85 1619 CYS A CA 1
ATOM 852 C C . CYS A 1 106 ? -10.913 25.365 9.406 1.00 25.20 1619 CYS A C 1
ATOM 853 O O . CYS A 1 106 ? -11.147 26.047 8.400 1.00 28.72 1619 CYS A O 1
ATOM 856 N N . ASP A 1 107 ? -10.076 24.340 9.412 1.00 27.27 1620 ASP A N 1
ATOM 857 C CA . ASP A 1 107 ? -9.332 23.922 8.219 1.00 34.21 1620 ASP A CA 1
ATOM 858 C C . ASP A 1 107 ? -10.266 23.491 7.093 1.00 33.80 1620 ASP A C 1
ATOM 859 O O . ASP A 1 107 ? -10.047 23.823 5.923 1.00 30.20 1620 ASP A O 1
ATOM 864 N N A GLU A 1 108 ? -11.303 22.745 7.456 0.52 29.51 1621 GLU A N 1
ATOM 865 N N B GLU A 1 108 ? -11.307 22.737 7.432 0.48 29.56 1621 GLU A N 1
ATOM 866 C CA A GLU A 1 108 ? -12.290 22.280 6.487 0.52 30.55 1621 GLU A CA 1
ATOM 867 C CA B GLU A 1 108 ? -12.260 22.307 6.408 0.48 30.46 1621 GLU A CA 1
ATOM 868 C C A GLU A 1 108 ? -13.128 23.442 5.956 0.52 33.06 1621 GLU A C 1
ATOM 869 C C B GLU A 1 108 ? -13.120 23.471 5.928 0.48 33.08 1621 GLU A C 1
ATOM 870 O O A GLU A 1 108 ? -13.486 23.480 4.782 0.52 29.82 1621 GLU A O 1
ATOM 871 O O B GLU A 1 108 ? -13.495 23.536 4.759 0.48 29.74 1621 GLU A O 1
ATOM 882 N N . ILE A 1 109 ? -13.433 24.404 6.821 1.00 30.15 1622 ILE A N 1
ATOM 883 C CA . ILE A 1 109 ? -14.137 25.604 6.386 1.00 28.44 1622 ILE A CA 1
ATOM 884 C C . ILE A 1 109 ? -13.280 26.402 5.376 1.00 27.01 1622 ILE A C 1
ATOM 885 O O . ILE A 1 109 ? -13.790 26.938 4.392 1.00 28.81 1622 ILE A O 1
ATOM 890 N N . TYR A 1 110 ? -11.979 26.477 5.625 1.00 27.01 1623 TYR A N 1
ATOM 891 C CA . TYR A 1 110 ? -11.074 27.176 4.722 1.00 29.31 1623 TYR A CA 1
ATOM 892 C C . TYR A 1 110 ? -11.095 26.509 3.340 1.00 30.04 1623 TYR A C 1
ATOM 893 O O . TYR A 1 110 ? -11.267 27.168 2.304 1.00 35.66 1623 TYR A O 1
ATOM 902 N N . ASN A 1 111 ? -10.931 25.195 3.343 1.00 30.05 1624 ASN A N 1
ATOM 903 C CA . ASN A 1 111 ? -10.951 24.424 2.106 1.00 34.11 1624 ASN A CA 1
ATOM 904 C C . ASN A 1 111 ? -12.261 24.596 1.344 1.00 40.86 1624 ASN A C 1
ATOM 905 O O . ASN A 1 111 ? -12.267 24.779 0.124 1.00 35.35 1624 ASN A O 1
ATOM 910 N N . ILE A 1 112 ? -13.379 24.527 2.061 1.00 34.34 1625 ILE A N 1
ATOM 911 C CA . ILE A 1 112 ? -14.678 24.657 1.416 1.00 29.70 1625 ILE A CA 1
ATOM 912 C C . ILE A 1 112 ? -14.956 26.081 0.925 1.00 38.22 1625 ILE A C 1
ATOM 913 O O . ILE A 1 112 ? -15.330 26.280 -0.226 1.00 30.70 1625 ILE A O 1
ATOM 918 N N . LYS A 1 113 ? -14.777 27.069 1.798 1.00 31.85 1626 LYS A N 1
ATOM 919 C CA . LYS A 1 113 ? -15.217 28.435 1.509 1.00 28.06 1626 LYS A CA 1
ATOM 920 C C . LYS A 1 113 ? -14.195 29.240 0.697 1.00 38.48 1626 LYS A C 1
ATOM 921 O O . LYS A 1 113 ? -14.571 30.052 -0.154 1.00 33.65 1626 LYS A O 1
ATOM 927 N N . VAL A 1 114 ? -12.911 29.030 0.982 1.00 37.20 1627 VAL A N 1
ATOM 928 C CA . VAL A 1 114 ? -11.868 29.813 0.325 1.00 45.23 1627 VAL A CA 1
ATOM 929 C C . VAL A 1 114 ? -11.251 29.074 -0.863 1.00 43.04 1627 VAL A C 1
ATOM 930 O O . VAL A 1 114 ? -11.236 29.590 -1.977 1.00 53.29 1627 VAL A O 1
ATOM 934 N N . GLU A 1 115 ? -10.751 27.866 -0.631 1.00 37.27 1628 GLU A N 1
ATOM 935 C CA . GLU A 1 115 ? -10.114 27.106 -1.699 1.00 47.73 1628 GLU A CA 1
ATOM 936 C C . GLU A 1 115 ? -11.114 26.709 -2.779 1.00 49.24 1628 GLU A C 1
ATOM 937 O O . GLU A 1 115 ? -10.906 27.036 -3.943 1.00 51.27 1628 GLU A O 1
ATOM 943 N N . LYS A 1 116 ? -12.216 26.059 -2.405 1.00 38.41 1629 LYS A N 1
ATOM 944 C CA . LYS A 1 116 ? -13.211 25.638 -3.396 1.00 42.97 1629 LYS A CA 1
ATOM 945 C C . LYS A 1 116 ? -14.269 26.702 -3.708 1.00 43.36 1629 LYS A C 1
ATOM 946 O O . LYS A 1 116 ? -15.076 26.523 -4.619 1.00 45.70 1629 LYS A O 1
ATOM 952 N N . LYS A 1 117 ? -14.276 27.799 -2.949 1.00 40.15 1630 LYS A N 1
ATOM 953 C CA . LYS A 1 117 ? -15.181 28.927 -3.213 1.00 41.02 1630 LYS A CA 1
ATOM 954 C C . LYS A 1 117 ? -16.659 28.551 -3.207 1.00 33.46 1630 LYS A C 1
ATOM 955 O O . LYS A 1 117 ? -17.460 29.134 -3.942 1.00 43.27 1630 LYS A O 1
ATOM 961 N N . VAL A 1 118 ? -17.024 27.563 -2.404 1.00 35.53 1631 VAL A N 1
ATOM 962 C CA . VAL A 1 118 ? -18.420 27.171 -2.282 1.00 33.20 1631 VAL A CA 1
ATOM 963 C C . VAL A 1 118 ? -19.257 28.329 -1.738 1.00 33.35 1631 VAL A C 1
ATOM 964 O O . VAL A 1 118 ? -18.897 28.931 -0.730 1.00 36.21 1631 VAL A O 1
ATOM 968 N N . SER A 1 119 ? -20.374 28.641 -2.391 1.00 36.14 1632 SER A N 1
ATOM 969 C CA . SER A 1 119 ? -21.198 29.772 -1.974 1.00 38.79 1632 SER A CA 1
ATOM 970 C C . SER A 1 119 ? -22.062 29.487 -0.733 1.00 36.97 1632 SER A C 1
ATOM 971 O O . SER A 1 119 ? -22.195 30.334 0.152 1.00 33.61 1632 SER A O 1
ATOM 974 N N . VAL A 1 120 ? -22.650 28.304 -0.676 1.00 32.00 1633 VAL A N 1
ATOM 975 C CA . VAL A 1 120 ? -23.554 27.964 0.412 1.00 36.11 1633 VAL A CA 1
ATOM 976 C C . VAL A 1 120 ? -23.026 26.779 1.216 1.00 32.43 1633 VAL A C 1
ATOM 977 O O . VAL A 1 120 ? -22.996 25.646 0.730 1.00 31.61 1633 VAL A O 1
ATOM 981 N N . LEU A 1 121 ? -22.607 27.039 2.450 1.00 30.18 1634 LEU A N 1
ATOM 982 C CA . LEU A 1 121 ? -22.105 25.965 3.309 1.00 29.54 1634 LEU A CA 1
ATOM 983 C C . LEU A 1 121 ? -22.957 25.874 4.547 1.00 26.30 1634 LEU A C 1
ATOM 984 O O . LEU A 1 121 ? -23.066 26.837 5.280 1.00 27.50 1634 LEU A O 1
ATOM 989 N N . PHE A 1 122 ? -23.583 24.725 4.749 1.00 25.98 1635 PHE A N 1
ATOM 990 C CA . PHE A 1 122 ? -24.362 24.469 5.965 1.00 25.80 1635 PHE A CA 1
ATOM 991 C C . PHE A 1 122 ? -23.417 23.929 7.036 1.00 27.21 1635 PHE A C 1
ATOM 992 O O . PHE A 1 122 ? -22.842 22.845 6.865 1.00 26.26 1635 PHE A O 1
ATOM 1000 N N . LEU A 1 123 ? -23.245 24.692 8.122 1.00 25.97 1636 LEU A N 1
ATOM 1001 C CA . LEU A 1 123 ? -22.440 24.230 9.249 1.00 25.87 1636 LEU A CA 1
ATOM 1002 C C . LEU A 1 123 ? -23.429 23.681 10.267 1.00 27.19 1636 LEU A C 1
ATOM 1003 O O . LEU A 1 123 ? -24.226 24.420 10.821 1.00 24.13 1636 LEU A O 1
ATOM 1008 N N . TYR A 1 124 ? -23.383 22.373 10.463 1.00 25.86 1637 TYR A N 1
ATOM 1009 C CA . TYR A 1 124 ? -24.460 21.649 11.109 1.00 23.88 1637 TYR A CA 1
ATOM 1010 C C . TYR A 1 124 ? -23.976 20.884 12.346 1.00 23.34 1637 TYR A C 1
ATOM 1011 O O . TYR A 1 124 ? -23.098 20.034 12.241 1.00 27.40 1637 TYR A O 1
ATOM 1020 N N . SER A 1 125 ? -24.576 21.170 13.494 1.00 24.64 1638 SER A N 1
ATOM 1021 C CA . SER A 1 125 ? -24.264 20.409 14.694 1.00 25.38 1638 SER A CA 1
ATOM 1022 C C . SER A 1 125 ? -25.112 19.146 14.764 1.00 29.83 1638 SER A C 1
ATOM 1023 O O . SER A 1 125 ? -26.319 19.224 14.945 1.00 32.51 1638 SER A O 1
ATOM 1026 N N . TYR A 1 126 ? -24.484 17.983 14.645 1.00 30.34 1639 TYR A N 1
ATOM 1027 C CA . TYR A 1 126 ? -25.237 16.742 14.794 1.00 39.04 1639 TYR A CA 1
ATOM 1028 C C . TYR A 1 126 ? -25.521 16.413 16.257 1.00 42.48 1639 TYR A C 1
ATOM 1029 O O . TYR A 1 126 ? -26.251 15.482 16.560 1.00 48.36 1639 TYR A O 1
ATOM 1038 N N . ARG A 1 127 ? -24.947 17.198 17.158 1.00 36.00 1640 ARG A N 1
ATOM 1039 C CA . ARG A 1 127 ? -25.266 17.092 18.575 1.00 43.10 1640 ARG A CA 1
ATOM 1040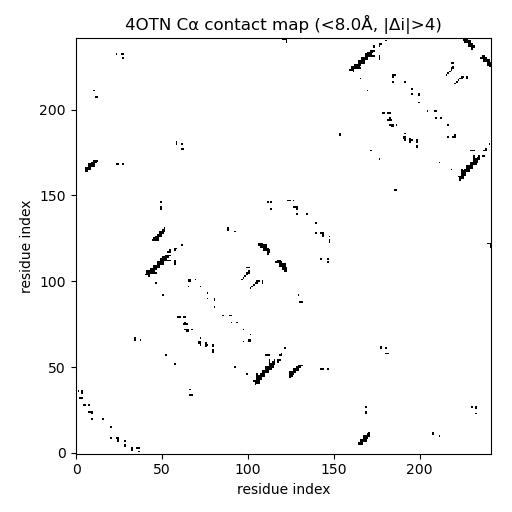 C C . ARG A 1 127 ? -26.521 17.873 18.949 1.00 49.26 1640 ARG A C 1
ATOM 1041 O O . ARG A 1 127 ? -27.398 17.360 19.640 1.00 49.93 1640 ARG A O 1
ATOM 1049 N N . ASP A 1 128 ? -26.599 19.125 18.522 1.00 37.63 1641 ASP A N 1
ATOM 1050 C CA . ASP A 1 128 ? -27.736 19.959 18.891 1.00 34.04 1641 ASP A CA 1
ATOM 1051 C C . ASP A 1 128 ? -28.811 20.025 17.778 1.00 33.39 1641 ASP A C 1
ATOM 1052 O O . ASP A 1 128 ? -29.850 20.660 17.957 1.00 39.60 1641 ASP A O 1
ATOM 1057 N N A ASP A 1 129 ? -28.565 19.395 16.638 0.50 34.18 1642 ASP A N 1
ATOM 1058 N N B ASP A 1 129 ? -28.541 19.358 16.657 0.50 34.18 1642 ASP A N 1
ATOM 1059 C CA A ASP A 1 129 ? -29.510 19.522 15.541 0.50 39.49 1642 ASP A CA 1
ATOM 1060 C CA B ASP A 1 129 ? -29.336 19.486 15.429 0.50 39.17 1642 ASP A CA 1
ATOM 1061 C C A ASP A 1 129 ? -29.706 21.018 15.248 0.50 37.51 1642 ASP A C 1
ATOM 1062 C C B ASP A 1 129 ? -29.670 20.944 15.105 0.50 37.37 1642 ASP A C 1
ATOM 1063 O O A ASP A 1 129 ? -30.835 21.521 15.291 0.50 34.29 1642 ASP A O 1
ATOM 1064 O O B ASP A 1 129 ? -30.832 21.333 14.967 0.50 37.23 1642 ASP A O 1
ATOM 1073 N N . TYR A 1 130 ? -28.608 21.734 14.986 1.00 31.07 1643 TYR A N 1
ATOM 1074 C CA . TYR A 1 130 ? -28.684 23.181 14.783 1.00 28.53 1643 TYR A CA 1
ATOM 1075 C C . TYR A 1 130 ? -27.727 23.536 13.653 1.00 26.05 1643 TYR A C 1
ATOM 1076 O O . TYR A 1 130 ? -26.584 23.093 13.661 1.00 30.00 1643 TYR A O 1
ATOM 1085 N N . TYR A 1 131 ? -28.188 24.304 12.669 1.00 26.09 1644 TYR A N 1
ATOM 1086 C CA . TYR A 1 131 ? -27.282 24.737 11.600 1.00 24.03 1644 TYR A CA 1
ATOM 1087 C C . TYR A 1 131 ? -27.326 26.245 11.407 1.00 20.26 1644 TYR A C 1
ATOM 1088 O O . TYR A 1 131 ? -28.290 26.921 11.799 1.00 27.75 1644 TYR A O 1
ATOM 1097 N N . ARG A 1 132 ? -26.272 26.769 10.784 1.00 21.61 1645 ARG A N 1
ATOM 1098 C CA . ARG A 1 132 ? -26.274 28.126 10.264 1.00 25.59 1645 ARG A CA 1
ATOM 1099 C C . ARG A 1 132 ? -25.601 28.025 8.910 1.00 27.73 1645 ARG A C 1
ATOM 1100 O O . ARG A 1 132 ? -24.836 27.081 8.658 1.00 26.98 1645 ARG A O 1
ATOM 1108 N N . ILE A 1 133 ? -25.879 28.989 8.043 1.00 25.70 1646 ILE A N 1
ATOM 1109 C CA . ILE A 1 133 ? -25.290 28.975 6.702 1.00 22.93 1646 ILE A CA 1
ATOM 1110 C C . ILE A 1 133 ? -24.144 29.986 6.629 1.00 23.89 1646 ILE A C 1
ATOM 1111 O O . ILE A 1 133 ? -24.310 31.133 7.024 1.00 28.02 1646 ILE A O 1
ATOM 1116 N N . LEU A 1 134 ? -22.983 29.541 6.150 1.00 24.00 1647 LEU A N 1
ATOM 1117 C CA . LEU A 1 134 ? -21.845 30.416 5.927 1.00 28.63 1647 LEU A CA 1
ATOM 1118 C C . LEU A 1 134 ? -21.839 30.730 4.451 1.00 33.12 1647 LEU A C 1
ATOM 1119 O O . LEU A 1 134 ? -21.569 29.852 3.629 1.00 27.24 1647 LEU A O 1
ATOM 1124 N N . PHE A 1 135 ? -22.171 31.975 4.131 1.00 31.17 1648 PHE A N 1
ATOM 1125 C CA . PHE A 1 135 ? -22.245 32.416 2.740 1.00 34.37 1648 PHE A CA 1
ATOM 1126 C C . PHE A 1 135 ? -21.108 33.381 2.430 1.00 35.02 1648 PHE A C 1
ATOM 1127 O O . PHE A 1 135 ? -21.061 34.484 2.966 1.00 34.17 1648 PHE A O 1
ATOM 1136 N N . VAL B 1 17 ? -29.143 16.615 -3.486 1.00 62.49 1530 VAL B N 1
ATOM 1137 C CA . VAL B 1 17 ? -28.320 16.112 -2.393 1.00 45.63 1530 VAL B CA 1
ATOM 1138 C C . VAL B 1 17 ? -26.906 16.699 -2.441 1.00 42.31 1530 VAL B C 1
ATOM 1139 O O . VAL B 1 17 ? -26.065 16.264 -3.236 1.00 43.18 1530 VAL B O 1
ATOM 1143 N N . PRO B 1 18 ? -26.638 17.695 -1.584 1.00 38.23 1531 PRO B N 1
ATOM 1144 C CA . PRO B 1 18 ? -25.329 18.358 -1.582 1.00 37.80 1531 PRO B CA 1
ATOM 1145 C C . PRO B 1 18 ? -24.186 17.455 -1.106 1.00 32.47 1531 PRO B C 1
ATOM 1146 O O . PRO B 1 18 ? -24.410 16.420 -0.491 1.00 35.37 1531 PRO B O 1
ATOM 1150 N N . THR B 1 19 ? -22.958 17.864 -1.398 1.00 30.73 1532 THR B N 1
ATOM 1151 C CA . THR B 1 19 ? -21.792 17.235 -0.808 1.00 33.37 1532 THR B CA 1
ATOM 1152 C C . THR B 1 19 ? -21.928 17.319 0.714 1.00 34.68 1532 THR B C 1
ATOM 1153 O O . THR B 1 19 ? -22.379 18.332 1.249 1.00 30.90 1532 THR B O 1
ATOM 1157 N N . VAL B 1 20 ? -21.591 16.243 1.406 1.00 31.25 1533 VAL B N 1
ATOM 1158 C CA . VAL B 1 20 ? -21.608 16.264 2.877 1.00 31.46 1533 VAL B CA 1
ATOM 1159 C C . VAL B 1 20 ? -20.361 15.597 3.431 1.00 34.23 1533 VAL B C 1
ATOM 1160 O O . VAL B 1 20 ? -19.842 14.637 2.859 1.00 35.69 1533 VAL B O 1
ATOM 1164 N N . SER B 1 21 ? -19.859 16.121 4.544 1.00 34.01 1534 SER B N 1
ATOM 1165 C CA . SER B 1 21 ? -18.788 15.434 5.232 1.00 34.58 1534 SER B CA 1
ATOM 1166 C C . SER B 1 21 ? -18.969 15.624 6.725 1.00 35.10 1534 SER B C 1
ATOM 1167 O O . SER B 1 21 ? -19.552 16.615 7.178 1.00 30.90 1534 SER B O 1
ATOM 1170 N N . VAL B 1 22 ? -18.531 14.630 7.477 1.00 27.62 1535 VAL B N 1
ATOM 1171 C CA . VAL B 1 22 ? -18.624 14.682 8.920 1.00 25.42 1535 VAL B CA 1
ATOM 1172 C C . VAL B 1 22 ? -17.192 14.804 9.449 1.00 35.69 1535 VAL B C 1
ATOM 1173 O O . VAL B 1 22 ? -16.291 14.074 9.029 1.00 34.80 1535 VAL B O 1
ATOM 1177 N N . ILE B 1 23 ? -16.981 15.749 10.354 1.00 33.50 1536 ILE B N 1
ATOM 1178 C CA . ILE B 1 23 ? -15.711 15.821 11.059 1.00 33.86 1536 ILE B CA 1
ATOM 1179 C C . ILE B 1 23 ? -16.008 15.748 12.552 1.00 32.43 1536 ILE B C 1
ATOM 1180 O O . ILE B 1 23 ? -16.769 16.552 13.070 1.00 33.08 1536 ILE B O 1
ATOM 1185 N N . SER B 1 24 ? -15.433 14.746 13.211 1.00 29.65 1537 SER B N 1
ATOM 1186 C CA . SER B 1 24 ? -15.775 14.415 14.582 1.00 37.46 1537 SER B CA 1
ATOM 1187 C C . SER B 1 24 ? -14.528 14.461 15.455 1.00 29.79 1537 SER B C 1
ATOM 1188 O O . SER B 1 24 ? -13.424 14.271 14.957 1.00 32.41 1537 SER B O 1
ATOM 1191 N N . PRO B 1 25 ? -14.709 14.717 16.759 1.00 31.39 1538 PRO B N 1
ATOM 1192 C CA . PRO B 1 25 ? -13.574 14.844 17.685 1.00 37.74 1538 PRO B CA 1
ATOM 1193 C C . PRO B 1 25 ? -12.840 13.515 17.885 1.00 50.77 1538 PRO B C 1
ATOM 1194 O O . PRO B 1 25 ? -11.624 13.535 18.062 1.00 43.59 1538 PRO B O 1
ATOM 1198 N N . GLU B 1 26 ? -13.569 12.397 17.861 1.00 43.40 1539 GLU B N 1
ATOM 1199 C CA . GLU B 1 26 ? -12.975 11.066 17.988 1.00 47.93 1539 GLU B CA 1
ATOM 1200 C C . GLU B 1 26 ? -13.189 10.240 16.715 1.00 52.87 1539 GLU B C 1
ATOM 1201 O O . GLU B 1 26 ? -14.040 10.575 15.884 1.00 38.00 1539 GLU B O 1
ATOM 1207 N N . LYS B 1 27 ? -12.409 9.172 16.559 1.00 45.20 1540 LYS B N 1
ATOM 1208 C CA . LYS B 1 27 ? -12.564 8.277 15.412 1.00 48.69 1540 LYS B CA 1
ATOM 1209 C C . LYS B 1 27 ? -14.005 7.812 15.296 1.00 36.11 1540 LYS B C 1
ATOM 1210 O O . LYS B 1 27 ? -14.645 7.491 16.312 1.00 41.67 1540 LYS B O 1
ATOM 1216 N N . LEU B 1 28 ? -14.522 7.775 14.065 1.00 38.08 1541 LEU B N 1
ATOM 1217 C CA . LEU B 1 28 ? -15.868 7.256 13.827 1.00 39.40 1541 LEU B CA 1
ATOM 1218 C C . LEU B 1 28 ? -15.821 5.943 13.065 1.00 34.56 1541 LEU B C 1
ATOM 1219 O O . LEU B 1 28 ? -14.995 5.760 12.160 1.00 35.86 1541 LEU B O 1
ATOM 1224 N N . SER B 1 29 ? -16.744 5.058 13.414 1.00 40.76 1542 SER B N 1
ATOM 1225 C CA . SER B 1 29 ? -17.012 3.870 12.627 1.00 44.89 1542 SER B CA 1
ATOM 1226 C C . SER B 1 29 ? -17.664 4.267 11.293 1.00 40.16 1542 SER B C 1
ATOM 1227 O O . SER B 1 29 ? -18.293 5.320 11.190 1.00 33.72 1542 SER B O 1
ATOM 1230 N N . ALA B 1 30 ? -17.515 3.423 10.277 1.00 37.61 1543 ALA B N 1
ATOM 1231 C CA . ALA B 1 30 ? -18.205 3.644 9.009 1.00 33.44 1543 ALA B CA 1
ATOM 1232 C C . ALA B 1 30 ? -19.714 3.822 9.202 1.00 30.55 1543 ALA B C 1
ATOM 1233 O O . ALA B 1 30 ? -20.315 4.691 8.579 1.00 37.01 1543 ALA B O 1
ATOM 1235 N N . SER B 1 31 ? -20.327 3.019 10.070 1.00 28.82 1544 SER B N 1
ATOM 1236 C CA . SER B 1 31 ? -21.773 3.087 10.251 1.00 32.12 1544 SER B CA 1
ATOM 1237 C C . SER B 1 31 ? -22.226 4.327 11.026 1.00 32.92 1544 SER B C 1
ATOM 1238 O O . SER B 1 31 ? -23.250 4.915 10.703 1.00 30.96 1544 SER B O 1
ATOM 1241 N N . THR B 1 32 ? -21.484 4.721 12.059 1.00 31.06 1545 THR B N 1
ATO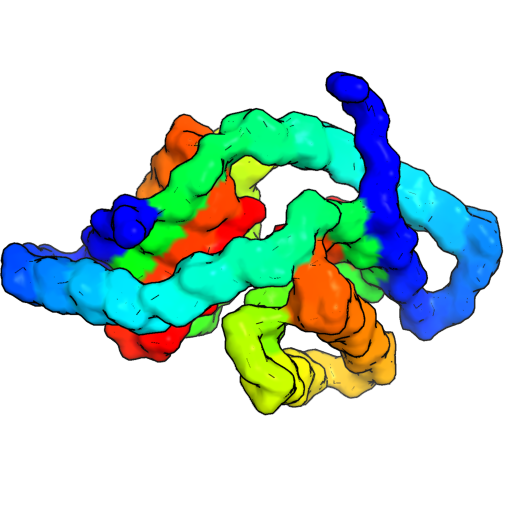M 1242 C CA . THR B 1 32 ? -21.825 5.963 12.737 1.00 32.41 1545 THR B CA 1
ATOM 1243 C C . THR B 1 32 ? -21.689 7.115 11.744 1.00 33.50 1545 THR B C 1
ATOM 1244 O O . THR B 1 32 ? -22.546 7.995 11.675 1.00 34.04 1545 THR B O 1
ATOM 1248 N N . ARG B 1 33 ? -20.603 7.094 10.976 1.00 30.18 1546 ARG B N 1
ATOM 1249 C CA . ARG B 1 33 ? -20.343 8.166 10.026 1.00 30.76 1546 ARG B CA 1
ATOM 1250 C C . ARG B 1 33 ? -21.447 8.278 8.990 1.00 35.95 1546 ARG B C 1
ATOM 1251 O O . ARG B 1 33 ? -21.839 9.379 8.661 1.00 27.60 1546 ARG B O 1
ATOM 1259 N N A ARG B 1 34 ? -21.939 7.146 8.493 0.14 32.84 1547 ARG B N 1
ATOM 1260 N N B ARG B 1 34 ? -21.953 7.158 8.473 0.86 32.96 1547 ARG B N 1
ATOM 1261 C CA A ARG B 1 34 ? -22.979 7.153 7.465 0.14 29.23 1547 ARG B CA 1
ATOM 1262 C CA B ARG B 1 34 ? -22.993 7.227 7.435 0.86 28.99 1547 ARG B CA 1
ATOM 1263 C C A ARG B 1 34 ? -24.306 7.624 8.032 0.14 28.16 1547 ARG B C 1
ATOM 1264 C C B ARG B 1 34 ? -24.328 7.627 8.023 0.86 27.97 1547 ARG B C 1
ATOM 1265 O O A ARG B 1 34 ? -25.051 8.340 7.369 0.14 28.79 1547 ARG B O 1
ATOM 1266 O O B ARG B 1 34 ? -25.100 8.318 7.372 0.86 28.78 1547 ARG B O 1
ATOM 1281 N N . ARG B 1 35 ? -24.592 7.223 9.268 1.00 29.84 1548 ARG B N 1
ATOM 1282 C CA . ARG B 1 35 ? -25.833 7.625 9.936 1.00 28.38 1548 ARG B CA 1
ATOM 1283 C C . ARG B 1 35 ? -25.930 9.151 10.111 1.00 27.12 1548 ARG B C 1
ATOM 1284 O O . ARG B 1 35 ? -26.964 9.741 9.825 1.00 31.68 1548 ARG B O 1
ATOM 1292 N N . HIS B 1 36 ? -24.854 9.776 10.591 1.00 29.69 1549 HIS B N 1
ATOM 1293 C CA . HIS B 1 36 ? -24.772 11.238 10.662 1.00 27.75 1549 HIS B CA 1
ATOM 1294 C C . HIS B 1 36 ? -24.978 11.905 9.283 1.00 26.00 1549 HIS B C 1
ATOM 1295 O O . HIS B 1 36 ? -25.714 12.862 9.164 1.00 31.61 1549 HIS B O 1
ATOM 1302 N N . GLU B 1 37 ? -24.303 11.389 8.266 1.00 25.95 1550 GLU B N 1
ATOM 1303 C CA . GLU B 1 37 ? -24.437 11.882 6.900 1.00 27.39 1550 GLU B CA 1
ATOM 1304 C C . GLU B 1 37 ? -25.907 11.837 6.459 1.00 30.88 1550 GLU B C 1
ATOM 1305 O O . GLU B 1 37 ? -26.441 12.836 5.988 1.00 31.75 1550 GLU B O 1
ATOM 1311 N N . ILE B 1 38 ? -26.569 10.693 6.629 1.00 31.68 1551 ILE B N 1
ATOM 1312 C CA . ILE B 1 38 ? -27.978 10.589 6.254 1.00 30.64 1551 ILE B CA 1
ATOM 1313 C C . ILE B 1 38 ? -28.862 11.460 7.155 1.00 31.14 1551 ILE B C 1
ATOM 1314 O O . ILE B 1 38 ? -29.708 12.199 6.650 1.00 31.52 1551 ILE B O 1
ATOM 1319 N N . GLN B 1 39 ? -28.664 11.371 8.471 1.00 29.92 1552 GLN B N 1
ATOM 1320 C CA . GLN B 1 39 ? -29.372 12.218 9.422 1.00 33.59 1552 GLN B CA 1
ATOM 1321 C C . GLN B 1 39 ? -29.398 13.693 8.982 1.00 30.25 1552 GLN B C 1
ATOM 1322 O O . GLN B 1 39 ? -30.467 14.316 8.900 1.00 31.27 1552 GLN B O 1
ATOM 1328 N N A VAL B 1 40 ? -28.229 14.260 8.700 0.54 31.98 1553 VAL B N 1
ATOM 1329 N N B VAL B 1 40 ? -28.217 14.237 8.708 0.46 31.98 1553 VAL B N 1
ATOM 1330 C CA A VAL B 1 40 ? -28.186 15.678 8.363 0.54 32.66 1553 VAL B CA 1
ATOM 1331 C CA B VAL B 1 40 ? -28.099 15.640 8.345 0.46 32.73 1553 VAL B CA 1
ATOM 1332 C C A VAL B 1 40 ? -28.797 15.958 6.988 0.54 33.87 1553 VAL B C 1
ATOM 1333 C C B VAL B 1 40 ? -28.796 15.927 7.015 0.46 33.89 1553 VAL B C 1
ATOM 1334 O O A VAL B 1 40 ? -29.504 16.947 6.817 0.54 32.33 1553 VAL B O 1
ATOM 1335 O O B VAL B 1 40 ? -29.558 16.886 6.901 0.46 32.43 1553 VAL B O 1
ATOM 1342 N N . GLN B 1 41 ? -28.543 15.081 6.021 1.00 35.00 1554 GLN B N 1
ATOM 1343 C CA . GLN B 1 41 ? -29.123 15.254 4.670 1.00 35.63 1554 GLN B CA 1
ATOM 1344 C C . GLN B 1 41 ? -30.637 15.337 4.777 1.00 31.69 1554 GLN B C 1
ATOM 1345 O O . GLN B 1 41 ? -31.273 16.197 4.164 1.00 37.82 1554 GLN B O 1
ATOM 1351 N N . THR B 1 42 ? -31.198 14.441 5.583 1.00 32.29 1555 THR B N 1
ATOM 1352 C CA . THR B 1 42 ? -32.641 14.340 5.771 1.00 31.86 1555 THR B CA 1
ATOM 1353 C C . THR B 1 42 ? -33.205 15.582 6.457 1.00 47.55 1555 THR B C 1
ATOM 1354 O O . THR B 1 42 ? -34.221 16.128 6.022 1.00 36.38 1555 THR B O 1
ATOM 1358 N N . ARG B 1 43 ? -32.546 16.026 7.528 1.00 34.21 1556 ARG B N 1
ATOM 1359 C CA . ARG B 1 43 ? -33.009 17.193 8.280 1.00 37.43 1556 ARG B CA 1
ATOM 1360 C C . ARG B 1 43 ?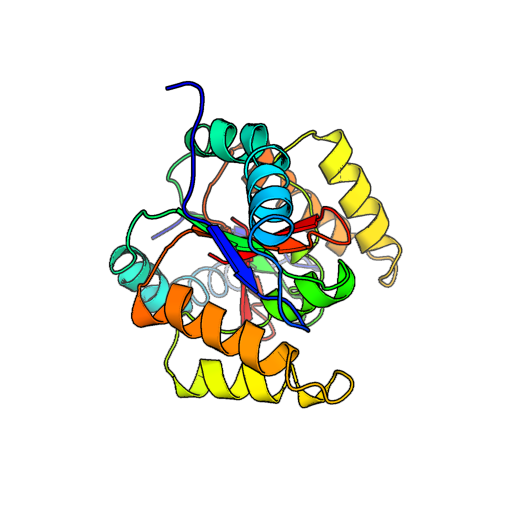 -32.947 18.477 7.488 1.00 35.22 1556 ARG B C 1
ATOM 1361 O O . ARG B 1 43 ? -33.693 19.412 7.780 1.00 42.11 1556 ARG B O 1
ATOM 1369 N N . LEU B 1 44 ? -32.066 18.519 6.491 1.00 35.02 1557 LEU B N 1
ATOM 1370 C CA . LEU B 1 44 ? -31.931 19.694 5.631 1.00 37.06 1557 LEU B CA 1
ATOM 1371 C C . LEU B 1 44 ? -32.763 19.668 4.325 1.00 41.57 1557 LEU B C 1
ATOM 1372 O O . LEU B 1 44 ? -32.827 20.676 3.619 1.00 38.90 1557 LEU B O 1
ATOM 1377 N N . GLN B 1 45 ? -33.378 18.527 4.008 1.00 41.04 1558 GLN B N 1
ATOM 1378 C CA . GLN B 1 45 ? -34.104 18.366 2.734 1.00 46.26 1558 GLN B CA 1
ATOM 1379 C C . GLN B 1 45 ? -35.036 19.549 2.459 1.00 38.75 1558 GLN B C 1
ATOM 1380 O O . GLN B 1 45 ? -34.937 20.198 1.420 1.00 45.44 1558 GLN B O 1
ATOM 1386 N N . THR B 1 46 ? -35.930 19.811 3.409 1.00 39.01 1559 THR B N 1
ATOM 1387 C CA . THR B 1 46 ? -36.908 20.900 3.329 1.00 51.47 1559 THR B CA 1
ATOM 1388 C C . THR B 1 46 ? -36.270 22.265 3.088 1.00 56.09 1559 THR B C 1
ATOM 1389 O O . THR B 1 46 ? -36.678 23.001 2.191 1.00 44.70 1559 THR B O 1
ATOM 1393 N N . THR B 1 47 ? -35.278 22.605 3.906 1.00 54.21 1560 THR B N 1
ATOM 1394 C CA . THR B 1 47 ? -34.580 23.880 3.788 1.00 37.19 1560 THR B CA 1
ATOM 1395 C C . THR B 1 47 ? -33.987 24.047 2.402 1.00 35.89 1560 THR B C 1
ATOM 1396 O O . THR B 1 47 ? -34.185 25.077 1.752 1.00 48.13 1560 THR B O 1
ATOM 1400 N N . LEU B 1 48 ? -33.257 23.029 1.954 1.00 34.72 1561 LEU B N 1
ATOM 1401 C CA . LEU B 1 48 ? -32.674 23.024 0.617 1.00 42.54 1561 LEU B CA 1
ATOM 1402 C C . LEU B 1 48 ? -33.745 23.224 -0.455 1.00 52.41 1561 LEU B C 1
ATOM 1403 O O . LEU B 1 48 ? -33.584 24.037 -1.365 1.00 49.02 1561 LEU B O 1
ATOM 1408 N N . ALA B 1 49 ? -34.844 22.488 -0.340 1.00 47.54 1562 ALA B N 1
ATOM 1409 C CA . ALA B 1 49 ? -35.944 22.626 -1.293 1.00 59.57 1562 ALA B CA 1
ATOM 1410 C C . ALA B 1 49 ? -36.440 24.077 -1.358 1.00 58.62 1562 ALA B C 1
ATOM 1411 O O . ALA B 1 49 ? -36.714 24.604 -2.440 1.00 62.70 1562 ALA B O 1
ATOM 1413 N N . ASN B 1 50 ? -36.552 24.710 -0.193 1.00 49.93 1563 ASN B N 1
ATOM 1414 C CA . ASN B 1 50 ? -37.035 26.080 -0.087 1.00 51.98 1563 ASN B CA 1
ATOM 1415 C C . ASN B 1 50 ? -36.065 27.111 -0.612 1.00 57.63 1563 ASN B C 1
ATOM 1416 O O . ASN B 1 50 ? -36.454 28.238 -0.921 1.00 63.19 1563 ASN B O 1
ATOM 1421 N N . LEU B 1 51 ? -34.800 26.720 -0.691 1.00 58.09 1564 LEU B N 1
ATOM 1422 C CA . LEU B 1 51 ? -33.732 27.613 -1.101 1.00 49.25 1564 LEU B CA 1
ATOM 1423 C C . LEU B 1 51 ? -34.075 28.365 -2.389 1.00 74.87 1564 LEU B C 1
ATOM 1424 O O . LEU B 1 51 ? -33.621 29.485 -2.618 1.00 72.07 1564 LEU B O 1
ATOM 1429 N N . HIS B 1 52 ? -34.926 27.772 -3.208 1.00 71.81 1565 HIS B N 1
ATOM 1430 C CA . HIS B 1 52 ? -35.216 28.360 -4.504 1.00 77.76 1565 HIS B CA 1
ATOM 1431 C C . HIS B 1 52 ? -36.449 29.280 -4.549 1.00 64.31 1565 HIS B C 1
ATOM 1432 O O . HIS B 1 52 ? -36.708 29.940 -5.562 1.00 66.27 1565 HIS B O 1
ATOM 1439 N N . GLN B 1 53 ? -37.192 29.311 -3.446 1.00 69.45 1566 GLN B N 1
ATOM 1440 C CA . GLN B 1 53 ? -38.265 30.279 -3.237 1.00 71.20 1566 GLN B CA 1
ATOM 1441 C C . GLN B 1 53 ? -37.700 31.696 -2.982 1.00 74.97 1566 GLN B C 1
ATOM 1442 O O . GLN B 1 53 ? -38.452 32.682 -2.940 1.00 67.99 1566 GLN B O 1
ATOM 1448 N N . LYS B 1 54 ? -36.376 31.793 -2.834 1.00 74.28 1567 LYS B N 1
ATOM 1449 C CA . LYS B 1 54 ? -35.693 33.069 -2.562 1.00 74.76 1567 LYS B CA 1
ATOM 1450 C C . LYS B 1 54 ? -35.419 33.846 -3.856 1.00 65.14 1567 LYS B C 1
ATOM 1451 O O . LYS B 1 54 ? -35.092 33.256 -4.887 1.00 59.35 1567 LYS B O 1
ATOM 1457 N N . SER B 1 55 ? -35.539 35.170 -3.790 1.00 53.45 1568 SER B N 1
ATOM 1458 C CA . SER B 1 55 ? -35.207 36.035 -4.922 1.00 63.41 1568 SER B CA 1
ATOM 1459 C C . SER B 1 55 ? -33.716 36.378 -4.929 1.00 68.77 1568 SER B C 1
ATOM 1460 O O . SER B 1 55 ? -33.129 36.613 -3.870 1.00 60.20 1568 SER B O 1
ATOM 1463 N N . SER B 1 56 ? -33.122 36.425 -6.122 1.00 62.30 1569 SER B N 1
ATOM 1464 C CA . SER B 1 56 ? -31.674 36.593 -6.287 1.00 56.41 1569 SER B CA 1
ATOM 1465 C C . SER B 1 56 ? -31.165 37.994 -5.984 1.00 63.57 1569 SER B C 1
ATOM 1466 O O . SER B 1 56 ? -30.011 38.319 -6.276 1.00 70.47 1569 SER B O 1
ATOM 1469 N N A GLU B 1 57 ? -32.023 38.814 -5.383 0.42 59.36 1570 GLU B N 1
ATOM 1470 N N B GLU B 1 57 ? -32.023 38.826 -5.409 0.58 59.42 1570 GLU B N 1
ATOM 1471 C CA A GLU B 1 57 ? -31.672 40.187 -5.030 0.42 56.26 1570 GLU B CA 1
ATOM 1472 C CA B GLU B 1 57 ? -31.643 40.197 -5.102 0.58 56.32 1570 GLU B CA 1
ATOM 1473 C C A GLU B 1 57 ? -30.549 40.256 -4.007 0.42 49.09 1570 GLU B C 1
ATOM 1474 C C B GLU B 1 57 ? -30.619 40.298 -3.976 0.58 49.06 1570 GLU B C 1
ATOM 1475 O O A GLU B 1 57 ? -30.302 39.304 -3.263 0.42 46.64 1570 GLU B O 1
ATOM 1476 O O B GLU B 1 57 ? -30.495 39.397 -3.144 0.58 47.08 1570 GLU B O 1
ATOM 1487 N N . ILE B 1 58 ? -29.875 41.399 -3.982 1.00 40.30 1571 ILE B N 1
ATOM 1488 C CA . ILE B 1 58 ? -28.931 41.719 -2.929 1.00 43.92 1571 ILE B CA 1
ATOM 1489 C C . ILE B 1 58 ? -29.417 43.018 -2.304 1.00 48.84 1571 ILE B C 1
ATOM 1490 O O . ILE B 1 58 ? -29.699 43.973 -3.021 1.00 40.36 1571 ILE B O 1
ATOM 1495 N N . GLU B 1 59 ? -29.551 43.056 -0.979 1.00 43.55 1572 GLU B N 1
ATOM 1496 C CA . GLU B 1 59 ? -29.818 44.321 -0.296 1.00 36.06 1572 GLU B CA 1
ATOM 1497 C C .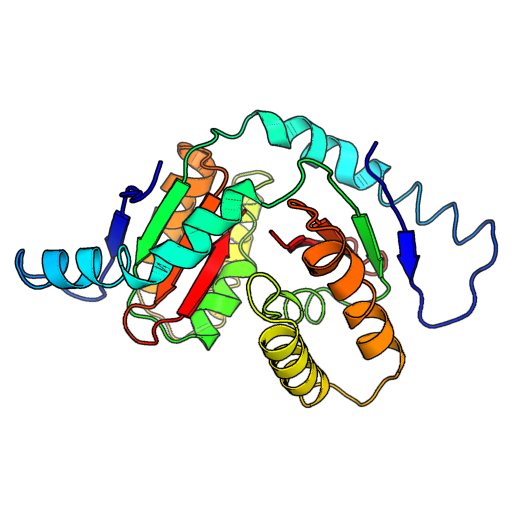 GLU B 1 59 ? -28.756 44.592 0.759 1.00 43.67 1572 GLU B C 1
ATOM 1498 O O . GLU B 1 59 ? -27.994 43.700 1.158 1.00 33.53 1572 GLU B O 1
ATOM 1504 N N . ILE B 1 60 ? -28.702 45.839 1.193 1.00 33.30 1573 ILE B N 1
ATOM 1505 C CA . ILE B 1 60 ? -27.822 46.219 2.273 1.00 34.96 1573 ILE B CA 1
ATOM 1506 C C . ILE B 1 60 ? -28.662 46.875 3.361 1.00 39.36 1573 ILE B C 1
ATOM 1507 O O . ILE B 1 60 ? -29.557 47.668 3.068 1.00 37.34 1573 ILE B O 1
ATOM 1512 N N . LEU B 1 61 ? -28.395 46.511 4.613 1.00 35.35 1574 LEU B N 1
ATOM 1513 C CA . LEU B 1 61 ? -29.000 47.195 5.753 1.00 36.60 1574 LEU B CA 1
ATOM 1514 C C . LEU B 1 61 ? -27.872 47.799 6.577 1.00 32.92 1574 LEU B C 1
ATOM 1515 O O . LEU B 1 61 ? -27.005 47.086 7.074 1.00 30.18 1574 LEU B O 1
ATOM 1520 N N . ALA B 1 62 ? -27.870 49.124 6.688 1.00 32.75 1575 ALA B N 1
ATOM 1521 C CA . ALA B 1 62 ? -26.773 49.843 7.328 1.00 29.78 1575 ALA B CA 1
ATOM 1522 C C . ALA B 1 62 ? -27.274 50.331 8.678 1.00 29.39 1575 ALA B C 1
ATOM 1523 O O . ALA B 1 62 ? -28.301 50.990 8.760 1.00 34.54 1575 ALA B O 1
ATOM 1525 N N A VAL B 1 63 ? -26.532 50.012 9.732 0.20 31.35 1576 VAL B N 1
ATOM 1526 N N B VAL B 1 63 ? -26.555 49.986 9.740 0.80 31.33 1576 VAL B N 1
ATOM 1527 C CA A VAL B 1 63 ? -27.026 50.210 11.089 0.20 34.19 1576 VAL B CA 1
ATOM 1528 C CA B VAL B 1 63 ? -27.044 50.265 11.090 0.80 34.18 1576 VAL B CA 1
ATOM 1529 C C A VAL B 1 63 ? -25.952 50.784 12.011 0.20 33.37 1576 VAL B C 1
ATOM 1530 C C B VAL B 1 63 ? -25.957 50.835 11.982 0.80 33.31 1576 VAL B C 1
ATOM 1531 O O A VAL B 1 63 ? -24.756 50.618 11.769 0.20 33.47 1576 VAL B O 1
ATOM 1532 O O B VAL B 1 63 ? -24.765 50.706 11.702 0.80 33.54 1576 VAL B O 1
ATOM 1539 N N . ASP B 1 64 ? -26.381 51.474 13.064 1.00 36.49 1577 ASP B N 1
ATOM 1540 C CA . ASP B 1 64 ? -25.449 52.016 14.040 1.00 38.96 1577 ASP B CA 1
ATOM 1541 C C . ASP B 1 64 ? -25.310 51.048 15.211 1.00 40.05 1577 ASP B C 1
ATOM 1542 O O . ASP B 1 64 ? -25.891 51.287 16.260 1.00 39.35 1577 ASP B O 1
ATOM 1547 N N . LEU B 1 65 ? -24.560 49.962 15.027 1.00 33.29 1578 LEU B N 1
ATOM 1548 C CA . LEU B 1 65 ? -24.338 48.953 16.079 1.00 36.97 1578 LEU B CA 1
ATOM 1549 C C . LEU B 1 65 ? -22.922 48.372 16.001 1.00 37.20 1578 LEU B C 1
ATOM 1550 O O . LEU B 1 65 ? -22.376 48.200 14.904 1.00 36.30 1578 LEU B O 1
ATOM 1555 N N . PRO B 1 66 ? -22.320 48.037 17.156 1.00 33.00 1579 PRO B N 1
ATOM 1556 C CA . PRO B 1 66 ? -20.951 47.511 17.114 1.00 35.78 1579 PRO B CA 1
ATOM 1557 C C . PRO B 1 66 ? -20.883 46.142 16.469 1.00 30.10 1579 PRO B C 1
ATOM 1558 O O . PRO B 1 66 ? -21.897 45.456 16.375 1.00 29.71 1579 PRO B O 1
ATOM 1562 N N . LYS B 1 67 ? -19.683 45.772 16.035 1.00 33.41 1580 LYS B N 1
ATOM 1563 C CA . LYS B 1 67 ? -19.394 44.461 15.469 1.00 34.55 1580 LYS B CA 1
ATOM 1564 C C . LYS B 1 67 ? -20.000 43.335 16.293 1.00 36.34 1580 LYS B C 1
ATOM 1565 O O . LYS B 1 67 ? -20.614 42.415 15.758 1.00 27.20 1580 LYS B O 1
ATOM 1571 N N . GLU B 1 68 ? -19.807 43.392 17.606 1.00 29.74 1581 GLU B N 1
ATOM 1572 C CA . GLU B 1 68 ? -20.265 42.299 18.442 1.00 29.95 1581 GLU B CA 1
ATOM 1573 C C . GLU B 1 68 ? -21.787 42.107 18.327 1.00 28.44 1581 GLU B C 1
ATOM 1574 O O . GLU B 1 68 ? -22.275 40.977 18.353 1.00 30.94 1581 GLU B O 1
ATOM 1580 N N . THR B 1 69 ? -22.533 43.207 18.202 1.00 31.59 1582 THR B N 1
ATOM 1581 C CA . THR B 1 69 ? -23.981 43.117 18.097 1.00 26.69 1582 THR B CA 1
ATOM 1582 C C . THR B 1 69 ? -24.392 42.573 16.729 1.00 32.11 1582 THR B C 1
ATOM 1583 O O . THR B 1 69 ? -25.317 41.778 16.627 1.00 33.65 1582 THR B O 1
ATOM 1587 N N . ILE B 1 70 ? -23.705 43.007 15.675 1.00 34.19 1583 ILE B N 1
ATOM 1588 C CA . ILE B 1 70 ? -23.969 42.477 14.339 1.00 30.19 1583 ILE B CA 1
ATOM 1589 C C . ILE B 1 70 ? -23.889 40.949 14.402 1.00 25.05 1583 ILE B C 1
ATOM 1590 O O . ILE B 1 70 ? -24.755 40.230 13.891 1.00 33.05 1583 ILE B O 1
ATOM 1595 N N . LEU B 1 71 ? -22.848 40.449 15.048 1.00 29.56 1584 LEU B N 1
ATOM 1596 C CA . LEU B 1 71 ? -22.693 39.005 15.205 1.00 29.53 1584 LEU B CA 1
ATOM 1597 C C . LEU B 1 71 ? -23.888 38.336 15.895 1.00 34.07 1584 LEU B C 1
ATOM 1598 O O . LEU B 1 71 ? -24.289 37.234 15.504 1.00 27.56 1584 LEU B O 1
ATOM 1603 N N . GLN B 1 72 ? -24.455 38.999 16.905 1.00 31.58 1585 GLN B N 1
ATOM 1604 C CA . GLN B 1 72 ? -25.611 38.439 17.622 1.00 39.20 1585 GLN B CA 1
ATOM 1605 C C . GLN B 1 72 ? -26.816 38.287 16.705 1.00 30.96 1585 GLN B C 1
ATOM 1606 O O . GLN B 1 72 ? -27.593 37.344 16.832 1.00 30.10 1585 GLN B O 1
ATOM 1612 N N . PHE B 1 73 ? -26.979 39.231 15.786 1.00 27.27 1586 PHE B N 1
ATOM 1613 C CA . PHE B 1 73 ? -28.095 39.182 14.853 1.00 28.02 1586 PHE B CA 1
ATOM 1614 C C . PHE B 1 73 ? -28.104 37.959 13.933 1.00 33.17 1586 PHE B C 1
ATOM 1615 O O . PHE B 1 73 ? -29.131 37.636 13.348 1.00 29.23 1586 PHE B O 1
ATOM 1623 N N . LEU B 1 74 ? -26.962 37.280 13.807 1.00 28.74 1587 LEU B N 1
ATOM 1624 C CA . LEU B 1 74 ? -26.870 36.074 12.981 1.00 27.05 1587 LEU B CA 1
ATOM 1625 C C . LEU B 1 74 ? -27.577 34.866 13.597 1.00 25.02 1587 LEU B C 1
ATOM 1626 O O . LEU B 1 74 ? -27.648 33.821 12.978 1.00 29.48 1587 LEU B O 1
ATOM 1631 N N . SER B 1 75 ? -28.047 35.001 14.832 1.00 23.85 1588 SER B N 1
ATOM 1632 C CA . SER B 1 75 ? -28.800 33.927 15.486 1.00 24.65 1588 SER B CA 1
ATOM 1633 C C . SER B 1 75 ? -30.293 33.954 15.102 1.00 29.17 1588 SER B C 1
ATOM 1634 O O . SER B 1 75 ? -31.059 33.071 15.499 1.00 27.02 1588 SER B O 1
ATOM 1637 N N . LEU B 1 76 ? -30.702 34.984 14.365 1.00 29.03 1589 LEU B N 1
ATOM 1638 C CA . LEU B 1 76 ? -32.091 35.081 13.912 1.00 30.50 1589 LEU B CA 1
ATOM 1639 C C . LEU B 1 76 ? -32.418 33.963 12.937 1.00 29.55 1589 LEU B C 1
ATOM 1640 O O . LEU B 1 76 ? -31.587 33.581 12.118 1.00 30.51 1589 LEU B O 1
ATOM 1645 N N . GLU B 1 77 ? -33.623 33.415 13.046 1.00 30.13 1590 GLU B N 1
ATOM 1646 C CA . GLU B 1 77 ? -34.005 32.298 12.198 1.00 28.84 1590 GLU B CA 1
ATOM 1647 C C . GLU B 1 77 ? -35.107 32.759 11.250 1.00 31.83 1590 GLU B C 1
ATOM 1648 O O . GLU B 1 77 ? -36.250 32.916 11.651 1.00 32.35 1590 GLU B O 1
ATOM 1654 N N . TRP B 1 78 ? -34.730 33.012 10.001 1.00 36.98 1591 TRP B N 1
ATOM 1655 C CA . TRP B 1 78 ? -35.637 33.592 9.009 1.00 37.69 1591 TRP B CA 1
ATOM 1656 C C . TRP B 1 78 ? -35.972 32.599 7.912 1.00 39.91 1591 TRP B C 1
ATOM 1657 O O . TRP B 1 78 ? -36.580 32.974 6.918 1.00 44.98 1591 TRP B O 1
ATOM 1668 N N A ASP B 1 79 ? -35.570 31.345 8.080 0.61 36.65 1592 ASP B N 1
ATOM 1669 N N B ASP B 1 79 ? -35.575 31.339 8.101 0.39 36.70 1592 ASP B N 1
ATOM 1670 C CA A ASP B 1 79 ? -35.782 30.345 7.038 0.61 38.25 1592 ASP B CA 1
ATOM 1671 C CA B ASP B 1 79 ? -35.735 30.283 7.092 0.39 38.38 1592 ASP B CA 1
ATOM 1672 C C A ASP B 1 79 ? -36.704 29.203 7.486 0.61 43.92 1592 ASP B C 1
ATOM 1673 C C B ASP B 1 79 ? -36.916 29.362 7.356 0.39 43.58 1592 ASP B C 1
ATOM 1674 O O A ASP B 1 79 ? -36.741 28.141 6.858 0.61 43.75 1592 ASP B O 1
ATOM 1675 O O B ASP B 1 79 ? -37.311 28.579 6.491 0.39 47.52 1592 ASP B O 1
ATOM 1684 N N . ALA B 1 80 ? -37.446 29.427 8.568 1.00 39.08 1593 ALA B N 1
ATOM 1685 C CA . ALA B 1 80 ? -38.448 28.466 9.022 1.00 47.69 1593 ALA B CA 1
ATOM 1686 C C . ALA B 1 80 ? -39.848 29.071 8.921 1.00 44.09 1593 ALA B C 1
ATOM 1687 O O . ALA B 1 80 ? -40.273 29.463 7.836 1.00 54.29 1593 ALA B O 1
ATOM 1689 N N . ASP B 1 81 ? -40.563 29.148 10.041 1.00 52.10 1594 ASP B N 1
ATOM 1690 C CA . ASP B 1 81 ? -41.857 29.833 10.064 1.00 44.68 1594 ASP B CA 1
ATOM 1691 C C . ASP B 1 81 ? -41.780 31.108 10.892 1.00 52.61 1594 ASP B C 1
ATOM 1692 O O . ASP B 1 81 ? -40.713 31.453 11.402 1.00 42.54 1594 ASP B O 1
ATOM 1697 N N . GLU B 1 82 ? -42.902 31.808 11.040 1.00 42.28 1595 GLU B N 1
ATOM 1698 C CA . GLU B 1 82 ? -42.875 33.097 11.719 1.00 48.28 1595 GLU B CA 1
ATOM 1699 C C . GLU B 1 82 ? -42.609 32.940 13.209 1.00 49.83 1595 GLU B C 1
ATOM 1700 O O . GLU B 1 82 ? -42.035 33.828 13.845 1.00 42.81 1595 GLU B O 1
ATOM 1706 N N . GLN B 1 83 ? -43.043 31.811 13.760 1.00 40.11 1596 GLN B N 1
ATOM 1707 C CA . GLN B 1 83 ? -42.873 31.557 15.179 1.00 43.29 1596 GLN B CA 1
ATOM 1708 C C . GLN B 1 83 ? -41.385 31.464 15.510 1.00 37.70 1596 GLN B C 1
ATOM 1709 O O . GLN B 1 83 ? -40.942 31.999 16.515 1.00 40.76 1596 GLN B O 1
ATOM 1715 N N . ALA B 1 84 ? -40.626 30.791 14.653 1.00 40.46 1597 ALA B N 1
ATOM 1716 C CA . ALA B 1 84 ? -39.189 30.650 14.866 1.00 42.69 1597 ALA B CA 1
ATOM 1717 C C . ALA B 1 84 ? -38.504 32.008 14.792 1.00 43.70 1597 ALA B C 1
ATOM 1718 O O . ALA B 1 84 ? -37.639 32.319 15.620 1.00 40.06 1597 ALA B O 1
ATOM 1720 N N . PHE B 1 85 ? -38.904 32.835 13.825 1.00 33.64 1598 PHE B N 1
ATOM 1721 C CA . PHE B 1 85 ? -38.342 34.180 13.760 1.00 35.73 1598 PHE B CA 1
ATOM 1722 C C . PHE B 1 85 ? -38.627 34.921 15.056 1.00 38.04 1598 PHE B C 1
ATOM 1723 O O . PHE B 1 85 ? -37.715 35.442 15.692 1.00 33.53 1598 PHE B O 1
ATOM 1731 N N . ASN B 1 86 ? -39.888 34.947 15.466 1.00 37.94 1599 ASN B N 1
ATOM 1732 C CA . ASN B 1 86 ? -40.263 35.705 16.650 1.00 32.13 1599 ASN B CA 1
ATOM 1733 C C . ASN B 1 86 ? -39.531 35.220 17.900 1.00 32.99 1599 ASN B C 1
ATOM 1734 O O . ASN B 1 86 ? -39.089 36.013 18.725 1.00 31.64 1599 ASN B O 1
ATOM 1739 N N . THR B 1 87 ? -39.387 33.907 18.024 1.00 34.55 1600 THR B N 1
ATOM 1740 C CA . THR B 1 87 ? -38.692 33.340 19.167 1.00 33.39 1600 THR B CA 1
ATOM 1741 C C . THR B 1 87 ? -37.237 33.835 19.222 1.00 29.06 1600 THR B C 1
ATOM 1742 O O . THR B 1 87 ? -36.772 34.273 20.267 1.00 30.75 1600 THR B O 1
ATOM 1746 N N . THR B 1 88 ? -36.535 33.797 18.092 1.00 29.71 1601 THR B N 1
ATOM 1747 C CA . THR B 1 88 ? -35.133 34.210 18.087 1.00 28.60 1601 THR B CA 1
ATOM 1748 C C . THR B 1 88 ? -34.994 35.716 18.304 1.00 30.21 1601 THR B C 1
ATOM 1749 O O . THR B 1 88 ? -34.015 36.167 18.903 1.00 30.58 1601 THR B O 1
ATOM 1753 N N . VAL B 1 89 ? -35.974 36.495 17.845 1.00 26.82 1602 VAL B N 1
ATOM 1754 C CA . VAL B 1 89 ? -35.989 37.929 18.158 1.00 23.65 1602 VAL B CA 1
ATOM 1755 C C . VAL B 1 89 ? -36.136 38.161 19.655 1.00 28.24 1602 VAL B C 1
ATOM 1756 O O . VAL B 1 89 ? -35.411 38.963 20.257 1.00 30.19 1602 VAL B O 1
ATOM 1760 N N . LYS B 1 90 ? -37.085 37.457 20.260 1.00 34.97 1603 LYS B N 1
ATOM 1761 C CA . LYS B 1 90 ? -37.325 37.585 21.704 1.00 31.72 1603 LYS B CA 1
ATOM 1762 C C . LYS B 1 90 ? -36.059 37.260 22.502 1.00 32.18 1603 LYS B C 1
ATOM 1763 O O . LYS B 1 90 ? -35.686 38.000 23.429 1.00 33.17 1603 LYS B O 1
ATOM 1769 N N . GLN B 1 91 ? -35.410 36.155 22.134 1.00 29.30 1604 GLN B N 1
ATOM 1770 C CA . GLN B 1 91 ? -34.175 35.713 22.780 1.00 34.26 1604 GLN B CA 1
ATOM 1771 C C . GLN B 1 91 ? -33.053 36.735 22.597 1.00 41.66 1604 GLN B C 1
ATOM 1772 O O . GLN B 1 91 ? -32.337 37.063 23.539 1.00 31.50 1604 GLN B O 1
ATOM 1778 N N A LEU B 1 92 ? -32.915 37.240 21.376 0.28 30.49 1605 LEU B N 1
ATOM 1779 N N B LEU B 1 92 ? -32.911 37.248 21.380 0.72 30.41 1605 LEU B N 1
ATOM 1780 C CA A LEU B 1 92 ? -31.903 38.243 21.071 0.28 30.19 1605 LEU B CA 1
ATOM 1781 C CA B LEU B 1 92 ? -31.879 38.238 21.099 0.72 30.02 1605 LEU B CA 1
ATOM 1782 C C A LEU B 1 92 ? -32.114 39.477 21.937 0.28 31.89 1605 LEU B C 1
ATOM 1783 C C B LEU B 1 92 ? -32.105 39.493 21.933 0.72 31.89 1605 LEU B C 1
ATOM 1784 O O A LEU B 1 92 ? -31.196 39.940 22.614 0.28 33.30 1605 LEU B O 1
ATOM 1785 O O B LEU B 1 92 ? -31.190 39.988 22.588 0.72 33.29 1605 LEU B O 1
ATOM 1794 N N . LEU B 1 93 ? -33.333 40.004 21.905 1.00 27.87 1606 LEU B N 1
ATOM 1795 C CA . LEU B 1 93 ? -33.656 41.237 22.593 1.00 26.04 1606 LEU B CA 1
ATOM 1796 C C . LEU B 1 93 ? -33.525 41.097 24.117 1.00 28.50 1606 LEU B C 1
ATOM 1797 O O . LEU B 1 93 ? -33.171 42.060 24.789 1.00 30.94 1606 LEU B O 1
ATOM 1802 N N . SER B 1 94 ? -33.815 39.911 24.645 1.00 30.62 1607 SER B N 1
ATOM 1803 C CA . SER B 1 94 ? -33.775 39.718 26.103 1.00 41.58 1607 SER B CA 1
ATOM 1804 C C . SER B 1 94 ? -32.343 39.678 26.623 1.00 41.47 1607 SER B C 1
ATOM 1805 O O . SER B 1 94 ? -32.100 39.908 27.799 1.00 35.00 1607 SER B O 1
ATOM 1808 N N . ARG B 1 95 ? -31.393 39.397 25.737 1.00 34.66 1608 ARG B N 1
ATOM 1809 C CA . ARG B 1 95 ? -29.996 39.303 26.131 1.00 31.74 1608 ARG B CA 1
ATOM 1810 C C . ARG B 1 95 ? -29.176 40.582 25.919 1.00 35.85 1608 ARG B C 1
ATOM 1811 O O . ARG B 1 95 ? -27.961 40.604 26.135 1.00 37.89 1608 ARG B O 1
ATOM 1819 N N . LEU B 1 96 ? -29.857 41.654 25.531 1.00 32.45 1609 LEU B N 1
ATOM 1820 C CA . LEU B 1 96 ? -29.201 42.929 25.278 1.00 30.31 1609 LEU B CA 1
ATOM 1821 C C . LEU B 1 96 ? -29.993 44.009 25.974 1.00 33.20 1609 LEU B C 1
ATOM 1822 O O . LEU B 1 96 ? -31.201 43.871 26.154 1.00 38.06 1609 LEU B O 1
ATOM 1827 N N . PRO B 1 97 ? -29.311 45.084 26.390 1.00 39.03 1610 PRO B N 1
ATOM 1828 C CA . PRO B 1 97 ? -30.010 46.166 27.089 1.00 47.92 1610 PRO B CA 1
ATOM 1829 C C . PRO B 1 97 ? -31.238 46.610 26.289 1.00 55.61 1610 PRO B C 1
ATOM 1830 O O . PRO B 1 97 ? -31.142 46.714 25.061 1.00 47.35 1610 PRO B O 1
ATOM 1834 N N . LYS B 1 98 ? -32.362 46.845 26.972 1.00 43.34 1611 LYS B N 1
ATOM 1835 C CA . LYS B 1 98 ? -33.617 47.247 26.331 1.00 48.46 1611 LYS B CA 1
ATOM 1836 C C . LYS B 1 98 ? -33.449 48.489 25.470 1.00 52.21 1611 LYS B C 1
ATOM 1837 O O . LYS B 1 98 ? -33.018 49.541 25.958 1.00 43.50 1611 LYS B O 1
ATOM 1843 N N . GLN B 1 99 ? -33.808 48.366 24.196 1.00 42.68 1612 GLN B N 1
ATOM 1844 C CA . GLN B 1 99 ? -33.672 49.464 23.246 1.00 50.31 1612 GLN B CA 1
ATOM 1845 C C . GLN B 1 99 ? -34.612 49.236 22.065 1.00 43.55 1612 GLN B C 1
ATOM 1846 O O . GLN B 1 99 ? -34.492 48.237 21.360 1.00 43.49 1612 GLN B O 1
ATOM 1852 N N A ARG B 1 100 ? -35.542 50.166 21.859 0.53 45.29 1613 ARG B N 1
ATOM 1853 N N B ARG B 1 100 ? -35.558 50.151 21.866 0.47 45.27 1613 ARG B N 1
ATOM 1854 C CA A ARG B 1 100 ? -36.503 50.070 20.767 0.53 44.95 1613 ARG B CA 1
ATOM 1855 C CA B ARG B 1 100 ? -36.508 50.054 20.761 0.47 44.95 1613 ARG B CA 1
ATOM 1856 C C A ARG B 1 100 ? -35.803 49.947 19.411 0.53 37.94 1613 ARG B C 1
ATOM 1857 C C B ARG B 1 100 ? -35.796 49.933 19.410 0.47 37.93 1613 ARG B C 1
ATOM 1858 O O A ARG B 1 100 ? -36.329 49.334 18.487 0.53 34.95 1613 ARG B O 1
ATOM 1859 O O B ARG B 1 100 ? -36.312 49.314 18.484 0.47 34.93 1613 ARG B O 1
ATOM 1874 N N . TYR B 1 101 ? -34.610 50.521 19.310 1.00 36.20 1614 TYR B N 1
ATOM 1875 C CA . TYR B 1 101 ? -33.836 50.489 18.063 1.00 42.53 1614 TYR B CA 1
ATOM 1876 C C . TYR B 1 101 ? -33.500 49.063 17.568 1.00 42.13 1614 TYR B C 1
ATOM 1877 O O . TYR B 1 101 ? -33.546 48.765 16.362 1.00 33.85 1614 TYR B O 1
ATOM 1886 N N . LEU B 1 102 ? -33.170 48.184 18.505 1.00 31.54 1615 LEU B N 1
ATOM 1887 C CA . LEU B 1 102 ? -32.880 46.791 18.183 1.00 38.72 1615 LEU B CA 1
ATOM 1888 C C . LEU B 1 102 ? -34.083 46.116 17.543 1.00 34.55 1615 LEU B C 1
ATOM 1889 O O . LEU B 1 102 ? -33.954 45.315 16.615 1.00 33.21 1615 LEU B O 1
ATOM 1894 N N . LYS B 1 103 ? -35.261 46.435 18.059 1.00 37.17 1616 LYS B N 1
ATOM 1895 C CA . LYS B 1 103 ? -36.488 45.839 17.561 1.00 33.67 1616 LYS B CA 1
ATOM 1896 C C . LYS B 1 103 ? -36.748 46.313 16.139 1.00 32.80 1616 LYS B C 1
ATOM 1897 O O . LYS B 1 103 ? -37.206 45.545 15.290 1.00 39.06 1616 LYS B O 1
ATOM 1903 N N . LEU B 1 104 ? -36.463 47.585 15.889 1.00 35.16 1617 LEU B N 1
ATOM 1904 C CA . LEU B 1 104 ? -36.671 48.152 14.557 1.00 41.07 1617 LEU B CA 1
ATOM 1905 C C . LEU B 1 104 ? -35.717 47.513 13.562 1.00 33.04 1617 LEU B C 1
ATOM 1906 O O . LEU B 1 104 ? -36.087 47.249 12.408 1.00 36.59 1617 LEU B O 1
ATOM 1911 N N . VAL B 1 105 ? -34.487 47.259 14.005 1.00 32.60 1618 VAL B N 1
ATOM 1912 C CA . VAL B 1 105 ? -33.538 46.541 13.164 1.00 35.64 1618 VAL B CA 1
ATOM 1913 C C . VAL B 1 105 ? -34.060 45.148 12.810 1.00 38.92 1618 VAL B C 1
ATOM 1914 O O . VAL B 1 105 ? -34.001 44.747 11.644 1.00 33.30 1618 VAL B O 1
ATOM 1918 N N . CYS B 1 106 ? -34.592 44.422 13.799 1.00 38.21 1619 CYS B N 1
ATOM 1919 C CA . CYS B 1 106 ? -35.166 43.097 13.541 1.00 34.35 1619 CYS B CA 1
ATOM 1920 C C . CYS B 1 106 ? -36.365 43.171 12.575 1.00 34.00 1619 CYS B C 1
ATOM 1921 O O . CYS B 1 106 ? -36.558 42.284 11.741 1.00 32.99 1619 CYS B O 1
ATOM 1924 N N . ASP B 1 107 ? -37.189 44.204 12.723 1.00 37.84 1620 ASP B N 1
ATOM 1925 C CA . ASP B 1 107 ? -38.368 44.351 11.860 1.00 40.86 1620 ASP B CA 1
ATOM 1926 C C . ASP B 1 107 ? -37.956 44.441 10.385 1.00 37.81 1620 ASP B C 1
ATOM 1927 O O . ASP B 1 107 ? -38.526 43.763 9.529 1.00 43.99 1620 ASP B O 1
ATOM 1932 N N . GLU B 1 108 ? -36.950 45.268 10.118 1.00 34.52 1621 GLU B N 1
ATOM 1933 C CA . GLU B 1 108 ? -36.410 45.463 8.773 1.00 37.86 1621 GLU B CA 1
ATOM 1934 C C . GLU B 1 108 ? -35.791 44.187 8.207 1.00 40.47 1621 GLU B C 1
ATOM 1935 O O . GLU B 1 108 ? -35.926 43.895 7.018 1.00 38.53 1621 GLU B O 1
ATOM 1941 N N . ILE B 1 109 ? -35.083 43.439 9.055 1.00 33.73 1622 ILE B N 1
ATOM 1942 C CA . ILE B 1 109 ? -34.582 42.126 8.666 1.00 33.59 1622 ILE B CA 1
ATOM 1943 C C . ILE B 1 109 ? -35.738 41.190 8.292 1.00 28.05 1622 ILE B C 1
ATOM 1944 O O . ILE B 1 109 ? -35.654 40.439 7.322 1.00 35.50 1622 ILE B O 1
AT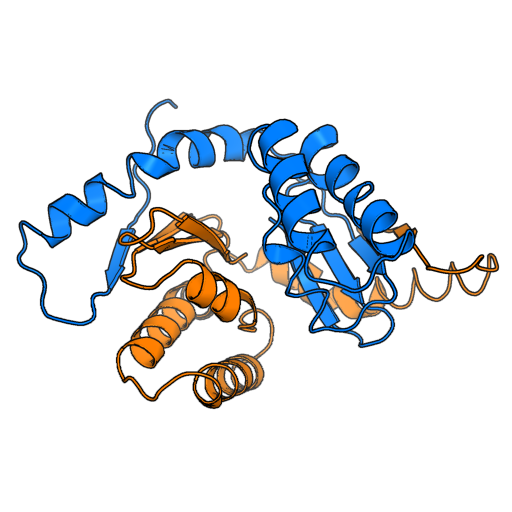OM 1949 N N . TYR B 1 110 ? -36.825 41.247 9.055 1.00 32.07 1623 TYR B N 1
ATOM 1950 C CA . TYR B 1 110 ? -37.982 40.417 8.763 1.00 41.19 1623 TYR B CA 1
ATOM 1951 C C . TYR B 1 110 ? -38.554 40.796 7.394 1.00 35.67 1623 TYR B C 1
ATOM 1952 O O . TYR B 1 110 ? -38.787 39.933 6.543 1.00 41.64 1623 TYR B O 1
ATOM 1961 N N . ASN B 1 111 ? -38.765 42.091 7.192 1.00 38.54 1624 ASN B N 1
ATOM 1962 C CA . ASN B 1 111 ? -39.307 42.587 5.921 1.00 40.96 1624 ASN B CA 1
ATOM 1963 C C . ASN B 1 111 ? -38.434 42.145 4.739 1.00 38.55 1624 ASN B C 1
ATOM 1964 O O . ASN B 1 111 ? -38.934 41.596 3.756 1.00 43.18 1624 ASN B O 1
ATOM 1969 N N . ILE B 1 112 ? -37.121 42.343 4.863 1.00 38.54 1625 ILE B N 1
ATOM 1970 C CA . ILE B 1 112 ? -36.172 41.988 3.803 1.00 39.57 1625 ILE B CA 1
ATOM 1971 C C . ILE B 1 112 ? -36.041 40.477 3.576 1.00 40.69 1625 ILE B C 1
ATOM 1972 O O . ILE B 1 112 ? -36.144 40.010 2.444 1.00 36.60 1625 ILE B O 1
ATOM 1977 N N . LYS B 1 113 ? -35.816 39.718 4.651 1.00 36.49 1626 LYS B N 1
ATOM 1978 C CA . LYS B 1 113 ? -35.463 38.296 4.532 1.00 32.87 1626 LYS B CA 1
ATOM 1979 C C . LYS B 1 113 ? -36.670 37.393 4.365 1.00 34.10 1626 LYS B C 1
ATOM 1980 O O . LYS B 1 113 ? -36.603 36.382 3.672 1.00 38.06 1626 LYS B O 1
ATOM 1986 N N . VAL B 1 114 ? -37.765 37.745 5.023 1.00 38.18 1627 VAL B N 1
ATOM 1987 C CA . VAL B 1 114 ? -38.934 36.882 5.033 1.00 42.96 1627 VAL B CA 1
ATOM 1988 C C . VAL B 1 114 ? -39.970 37.343 4.002 1.00 47.06 1627 VAL B C 1
ATOM 1989 O O . VAL B 1 114 ? -40.341 36.586 3.102 1.00 51.52 1627 VAL B O 1
ATOM 1993 N N . GLU B 1 115 ? -40.425 38.586 4.133 1.00 41.98 1628 GLU B N 1
ATOM 1994 C CA . GLU B 1 115 ? -41.462 39.102 3.248 1.00 50.33 1628 GLU B CA 1
ATOM 1995 C C . GLU B 1 115 ? -40.966 39.224 1.805 1.00 51.82 1628 GLU B C 1
ATOM 1996 O O . GLU B 1 115 ? -41.631 38.769 0.879 1.00 59.71 1628 GLU B O 1
ATOM 2002 N N . LYS B 1 116 ? -39.789 39.809 1.613 1.00 50.31 1629 LYS B N 1
ATOM 2003 C CA . LYS B 1 116 ? -39.260 40.019 0.269 1.00 44.71 1629 LYS B CA 1
ATOM 2004 C C . LYS B 1 116 ? -38.340 38.883 -0.164 1.00 52.87 1629 LYS B C 1
ATOM 2005 O O . LYS B 1 116 ? -37.874 38.847 -1.308 1.00 50.93 1629 LYS B O 1
ATOM 2011 N N . LYS B 1 117 ? -38.071 37.967 0.763 1.00 54.26 1630 LYS B N 1
ATOM 2012 C CA . LYS B 1 117 ? -37.289 36.768 0.475 1.00 41.72 1630 LYS B CA 1
ATOM 2013 C C . LYS B 1 117 ? -35.922 36.992 -0.169 1.00 38.86 1630 LYS B C 1
ATOM 2014 O O . LYS B 1 117 ? -35.457 36.124 -0.910 1.00 45.27 1630 LYS B O 1
ATOM 2020 N N A VAL B 1 118 ? -35.275 38.128 0.089 0.63 36.15 1631 VAL B N 1
ATOM 2021 N N B VAL B 1 118 ? -35.289 38.125 0.115 0.37 36.28 1631 VAL B N 1
ATOM 2022 C CA A VAL B 1 118 ? -33.988 38.375 -0.569 0.63 40.35 1631 VAL B CA 1
ATOM 2023 C CA B VAL B 1 118 ? -33.954 38.398 -0.406 0.37 39.92 1631 VAL B CA 1
ATOM 2024 C C A VAL B 1 118 ? -32.881 37.466 -0.031 0.63 42.57 1631 VAL B C 1
ATOM 2025 C C B VAL B 1 118 ? -33.004 37.274 -0.006 0.37 42.62 1631 VAL B C 1
ATOM 2026 O O A VAL B 1 118 ? -32.665 37.358 1.174 0.63 38.31 1631 VAL B O 1
ATOM 2027 O O B VAL B 1 118 ? -32.997 36.835 1.143 0.37 39.56 1631 VAL B O 1
ATOM 2034 N N . SER B 1 119 ? -32.215 36.786 -0.955 1.00 38.64 1632 SER B N 1
ATOM 2035 C CA . SER B 1 119 ? -31.242 35.760 -0.632 1.00 40.11 1632 SER B CA 1
ATOM 2036 C C . SER B 1 119 ? -30.024 36.337 0.090 1.00 40.45 1632 SER B C 1
ATOM 2037 O O . SER B 1 119 ? -29.511 35.730 1.024 1.00 37.91 1632 SER B O 1
ATOM 2040 N N . VAL B 1 120 ? -29.570 37.512 -0.338 1.00 30.68 1633 VAL B N 1
ATOM 2041 C CA . VAL B 1 120 ? -28.323 38.072 0.177 1.00 37.36 1633 VAL B CA 1
ATOM 2042 C C . VAL B 1 120 ? -28.515 39.452 0.798 1.00 46.13 1633 VAL B C 1
ATOM 2043 O O . VAL B 1 120 ? -28.678 40.463 0.096 1.00 37.57 1633 VAL B O 1
ATOM 2047 N N . LEU B 1 121 ? -28.501 39.481 2.130 1.00 32.81 1634 LEU B N 1
ATOM 2048 C CA . LEU B 1 121 ? -28.606 40.731 2.859 1.00 30.68 1634 LEU B CA 1
ATOM 2049 C C . LEU B 1 121 ? -27.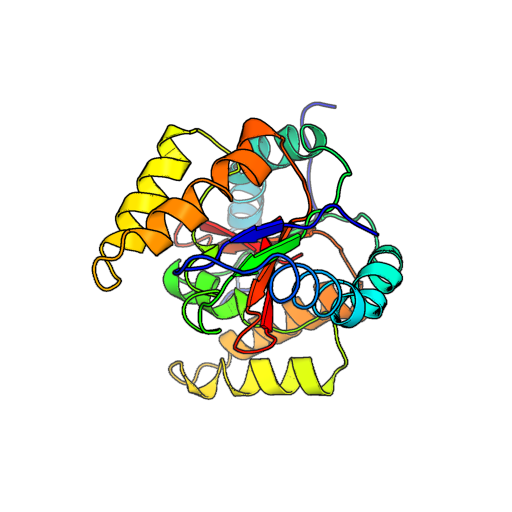279 41.048 3.558 1.00 33.05 1634 LEU B C 1
ATOM 2050 O O . LEU B 1 121 ? -26.821 40.293 4.419 1.00 32.89 1634 LEU B O 1
ATOM 2055 N N . PHE B 1 122 ? -26.649 42.156 3.188 1.00 28.95 1635 PHE B N 1
ATOM 2056 C CA . PHE B 1 122 ? -25.478 42.629 3.923 1.00 32.84 1635 PHE B CA 1
ATOM 2057 C C . PHE B 1 122 ? -25.938 43.428 5.141 1.00 33.38 1635 PHE B C 1
ATOM 2058 O O . PHE B 1 122 ? -26.645 44.431 5.009 1.00 32.86 1635 PHE B O 1
ATOM 2066 N N . LEU B 1 123 ? -25.569 42.966 6.334 1.00 32.38 1636 LEU B N 1
ATOM 2067 C CA . LEU B 1 123 ? -25.883 43.719 7.543 1.00 28.99 1636 LEU B CA 1
ATOM 2068 C C . LEU B 1 123 ? -24.601 44.446 7.933 1.00 31.54 1636 LEU B C 1
ATOM 2069 O O . LEU B 1 123 ? -23.614 43.834 8.317 1.00 27.05 1636 LEU B O 1
ATOM 2074 N N . TYR B 1 124 ? -24.605 45.764 7.795 1.00 28.81 1637 TYR B N 1
ATOM 2075 C CA . TYR B 1 124 ? -23.355 46.516 7.865 1.00 30.62 1637 TYR B CA 1
ATOM 2076 C C . TYR B 1 124 ? -23.421 47.592 8.940 1.00 25.10 1637 TYR B C 1
ATOM 2077 O O . TYR B 1 124 ? -24.371 48.376 8.975 1.00 32.41 1637 TYR B O 1
ATOM 2086 N N . SER B 1 125 ? -22.430 47.614 9.823 1.00 27.14 1638 SER B N 1
ATOM 2087 C CA . SER B 1 125 ? -22.368 48.671 10.825 1.00 32.84 1638 SER B CA 1
ATOM 2088 C C . SER B 1 125 ? -21.630 49.860 10.254 1.00 31.64 1638 SER B C 1
ATOM 2089 O O . SER B 1 125 ? -20.439 49.769 10.001 1.00 35.14 1638 SER B O 1
ATOM 2092 N N . TYR B 1 126 ? -22.322 50.975 10.049 1.00 35.69 1639 TYR B N 1
ATOM 2093 C CA . TYR B 1 126 ? -21.610 52.167 9.588 1.00 40.60 1639 TYR B CA 1
ATOM 2094 C C . TYR B 1 126 ? -20.749 52.773 10.691 1.00 45.63 1639 TYR B C 1
ATOM 2095 O O . TYR B 1 126 ? -19.882 53.592 10.421 1.00 44.65 1639 TYR B O 1
ATOM 2104 N N A ARG B 1 127 ? -20.952 52.322 11.924 0.41 41.94 1640 ARG B N 1
ATOM 2105 N N B ARG B 1 127 ? -20.995 52.377 11.934 0.59 41.94 1640 ARG B N 1
ATOM 2106 C CA A ARG B 1 127 ? -20.155 52.816 13.042 0.41 42.00 1640 ARG B CA 1
ATOM 2107 C CA B ARG B 1 127 ? -20.127 52.815 13.017 0.59 41.97 1640 ARG B CA 1
ATOM 2108 C C A ARG B 1 127 ? -18.832 52.069 13.202 0.41 44.75 1640 ARG B C 1
ATOM 2109 C C B ARG B 1 127 ? -18.780 52.115 12.897 0.59 44.21 1640 ARG B C 1
ATOM 2110 O O A ARG B 1 127 ? -17.850 52.636 13.679 0.41 46.42 1640 ARG B O 1
ATOM 2111 O O B ARG B 1 127 ? -17.734 52.764 12.820 0.59 40.42 1640 ARG B O 1
ATOM 2126 N N . ASP B 1 128 ? -18.816 50.786 12.848 1.00 37.03 1641 ASP B N 1
ATOM 2127 C CA . ASP B 1 128 ? -17.604 49.980 12.976 1.00 35.04 1641 ASP B CA 1
ATOM 2128 C C . ASP B 1 128 ? -16.995 49.570 11.630 1.00 33.23 1641 ASP B C 1
ATOM 2129 O O . ASP B 1 128 ? -15.913 48.991 11.596 1.00 35.65 1641 ASP B O 1
ATOM 2134 N N A ASP B 1 129 ? -17.704 49.859 10.541 0.41 36.50 1642 ASP B N 1
ATOM 2135 N N B ASP B 1 129 ? -17.679 49.876 10.530 0.59 36.48 1642 ASP B N 1
ATOM 2136 C CA A ASP B 1 129 ? -17.260 49.441 9.219 0.41 34.93 1642 ASP B CA 1
ATOM 2137 C CA B ASP B 1 129 ? -17.221 49.436 9.217 0.59 34.89 1642 ASP B CA 1
ATOM 2138 C C A ASP B 1 129 ? -17.110 47.921 9.167 0.41 39.13 1642 ASP B C 1
ATOM 2139 C C B ASP B 1 129 ? -17.084 47.911 9.213 0.59 39.18 1642 ASP B C 1
ATOM 2140 O O A ASP B 1 129 ? -16.076 47.400 8.745 0.41 37.53 1642 ASP B O 1
ATOM 2141 O O B ASP B 1 129 ? -16.026 47.374 8.879 0.59 37.35 1642 ASP B O 1
ATOM 2150 N N . TYR B 1 130 ? -18.152 47.222 9.608 1.00 38.45 1643 TYR B N 1
ATOM 2151 C CA . TYR B 1 130 ? -18.137 45.761 9.711 1.00 36.14 1643 TYR B CA 1
ATOM 2152 C C . TYR B 1 130 ? -19.442 45.204 9.165 1.00 29.96 1643 TYR B C 1
ATOM 2153 O O . TYR B 1 130 ? -20.520 45.709 9.482 1.00 32.52 1643 TYR B O 1
ATOM 2162 N N . TYR B 1 131 ? -19.354 44.161 8.345 1.00 28.52 1644 TYR B N 1
ATOM 2163 C CA . TYR B 1 131 ? -20.559 43.531 7.830 1.00 30.37 1644 TYR B CA 1
ATOM 2164 C C . TYR B 1 131 ? -20.502 42.017 7.987 1.00 25.25 1644 TYR B C 1
ATOM 2165 O O . TYR B 1 131 ? -19.422 41.421 8.079 1.00 28.15 1644 TYR B O 1
ATOM 2174 N N . ARG B 1 132 ? -21.690 41.422 7.997 1.00 28.88 1645 ARG B N 1
ATOM 2175 C CA . ARG B 1 132 ? -21.878 39.988 7.890 1.00 25.82 1645 ARG B CA 1
ATOM 2176 C C . ARG B 1 132 ? -23.021 39.830 6.927 1.00 27.71 1645 ARG B C 1
ATOM 2177 O O . ARG B 1 132 ? -23.808 40.759 6.742 1.00 27.99 1645 ARG B O 1
ATOM 2185 N N . ILE B 1 133 ? -23.095 38.667 6.289 1.00 26.83 1646 ILE B N 1
ATOM 2186 C CA . ILE B 1 133 ? -24.137 38.401 5.314 1.00 26.98 1646 ILE B CA 1
ATOM 2187 C C . ILE B 1 133 ? -25.176 37.445 5.874 1.00 33.11 1646 ILE B C 1
ATOM 2188 O O . ILE B 1 133 ? -24.836 36.348 6.321 1.00 30.13 1646 ILE B O 1
ATOM 2193 N N . LEU B 1 134 ? -26.436 37.871 5.848 1.00 28.63 1647 LEU B N 1
ATOM 2194 C CA . LEU B 1 134 ? -27.542 37.035 6.291 1.00 32.44 1647 LEU B CA 1
ATOM 2195 C C . LEU B 1 134 ? -28.096 36.336 5.068 1.00 33.83 1647 LEU B C 1
ATOM 2196 O O . LEU B 1 134 ? -28.715 36.978 4.242 1.00 32.33 1647 LEU B O 1
ATOM 2201 N N . PHE B 1 135 ? -27.834 35.040 4.936 1.00 27.23 1648 PHE B N 1
ATOM 2202 C CA . PHE B 1 135 ? -28.336 34.270 3.805 1.00 31.51 1648 PHE B CA 1
ATOM 2203 C C . PHE B 1 135 ? -29.485 33.352 4.242 1.00 39.15 1648 PHE B C 1
ATOM 2204 O O . PHE B 1 135 ? -29.288 32.432 5.053 1.00 37.19 1648 PHE B O 1
#

Nearest PDB structures (foldseek):
  4otn-assembly1_B  TM=1.008E+00  e=4.658E-23  Mus musculus
  4otm-assembly1_B  TM=4.779E-01  e=2.980E-03  Saccharomyces cerevisiae S288C
  2gdz-assembly1_A-2  TM=2.304E-01  e=1.561E+00  Homo sapiens
  4otn-assembly1_B  TM=1.003E+00  e=5.540E-21  Mus musculus
  6yj4-assembly1_B  TM=1.518E-01  e=8.904E+00  Yarrowia lipolytica

Foldseek 3Di:
DQADQDDDDDDDPDDDDPVRRVVVSVVVSVVCRLVVVCLVVADADEEEDEDADDPVLQVLVLQADQRDDPVSRVVSLCVSCVVDPHDPRSVVVSVVCNCQCHVNRHDWYWYAYPNHRDTDIRD/DDDDADDDPDDDDPVVRVVVVVVVCVVCVVLVVCLVVADADEEEDEAADDPVLLVLVLQADQRDDPVSRVVSLVVSCVPDPHDVRSVVVSVVVNCVCHVNVHPWYWYAYPNHRDTDIRD

Organism: Mus musculus (NCBI:txid10090)

Sequence (242 aa):
GTTVVPTVSVISPEEKLLSASSTRRRHEIQVVQTRLQTTLANLHQKSSEEIEEILAVDLPKEETILQQFLSLEWDDADEQAFNTTVKQLLSRRLPKQQQRYLKLVCDEEIYNIKVEKKVSVLFLYSYRDDDYYRILFVPTVSVISPEKLSASTRRRRHEIQVVQTRLQTTLANLHQKSSEEIEILAVVDLPKETILQFLSLEWDDADEQAFNTTVKQLLLSRLPKQRRYLKLVCDEIYNIKVEKKVVSVLFLYSYRRDDDYYRILF

Solvent-accessible surface area: 13034 Å² total; per-residue (Å²): 136,122,96,60,114,15,92,24,30,4,39,24,77,135,183,35,65,90,85,38,103,154,146,16,46,76,44,0,31,83,148,2,47,98,18,5,56,62,25,150,120,37,45,109,112,40,10,2,0,0,0,26,10,55,58,113,16,0,40,84,0,10,21,0,47,17,41,66,86,95,137,28,4,63,72,8,6,148,78,6,46,89,182,38,110,198,94,168,16,6,85,57,0,0,57,68,0,39,56,8,3,13,109,96,84,2,15,10,0,0,0,3,0,30,164,63,80,24,39,14,23,1,22,171,21,72,34,44,8,29,21,57,128,213,44,60,89,86,38,88,154,141,17,23,99,40,0,21,77,138,1,117,95,18,25,72,58,22,156,117,40,35,112,80,48,11,0,0,0,0,38,9,41,60,108,17,0,38,91,0,10,20,0,42,26,37,78,96,106,121,20,5,70,55,5,8,156,72,9,46,88,200,42,113,174,86,158,13,9,77,97,0,0,65,43,0,47,46,0,4,41,113,95,90,0,14,10,0,0,0,3,0,25,116,65,80,24,38,15,22,0,23

B-factor: mean 42.4, std 14.54, range [20.26, 140.01]

Secondary structure (DSSP, 8-state):
------EEEEE-SS---HHHHHHHHHHHHHHTHHHHHGGGSSEEEEEEEEES--HHHHHHHTT---SS-HHHHHHHHHHHHHTS---HHHHHHHHHHIIIIIIS-EEEEEEEETTTTEEEEE-/--EEEEE-SS---HHHHHHHHHHHHHHHHHHHHHGGGSEEEEEEEEES--HHHHHHHTT---SS-HHHHHHHHHHHHHTS---HHHHHHHHHHHIIIIIS-EEEEEEEETTTTEEEEE-

GO terms:
  GO:0004694 eukaryotic translation initiation factor 2alpha kinase activity (F, IGI)
  GO:0071074 eukaryotic initiation factor eIF2 binding (F, IC)
  GO:0034976 response to endoplasmic reticulum stress (P, IGI)
  GO:0006446 regulation of translational initiation (P, IGI)
  GO:0034198 cellular response to amino acid starvation (P, IMP)
  GO:0010628 positive regulation of gene expression (P, IMP)
  GO:0002230 positive regulation of defense response to virus by host (P, IDA)
  GO:0000049 tRNA binding (F, IDA)
  GO:0004694 eukaryotic translation initiation factor 2alpha kinase activity (F, IDA)
  GO:0034644 cellular response to UV (P, IDA)
  GO:0044828 host-mediated suppression of viral genome replication (P, IDA)
  GO:0045947 negative regulation of translational initiation (P, IDA)
  GO:0010998 regulation of translational initiation by eIF2 alpha phosphorylation (P, IDA)
  GO:0019081 viral translation (P, IDA)
  GO:0140469 GCN2-mediated signaling (P, IDA)
  GO:0032057 negative regulation of translational initiation in response to stress (P, IDA)
  GO:0046777 protein autophosphorylation (P, IDA)
  GO:0071264 positive regulation of translational initiation in response to starvation (P, IDA)
  GO:0106310 protein serine kinase activity (F, EXP)
  GO:0002286 T cell activation involved in immune response (P, IMP)

InterPro domains:
  IPR000719 Protein kinase domain [PF00069] (329-538)
  IPR000719 Protein kinase domain [PF00069] (589-65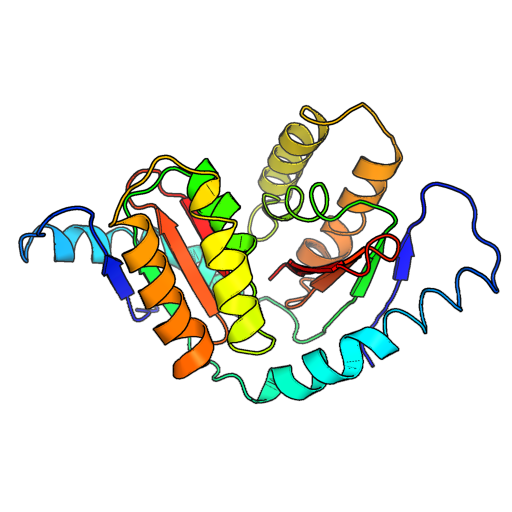7)
  IPR000719 Protein kinase domain [PF00069] (792-998)
  IPR000719 Protein kinase domain [PS50011] (286-538)
  IPR000719 Protein kinase domain [PS50011] (589-1000)
  IPR000719 Protein kinase domain [SM00220] (286-538)
  IPR000719 Protein kinase domain [SM00220] (589-1000)
  IPR006575 RWD domain [PF05773] (21-134)
  IPR006575 RWD domain [PS50908] (25-137)
  IPR006575 RWD domain [SM00591] (25-137)
  IPR008271 Serine/threonine-protein kinase, active site [PS00108] (842-854)
  IPR011009 Protein kinase-like domain superfamily [SSF56112] (335-547)
  IPR011009 Protein kinase-like domain super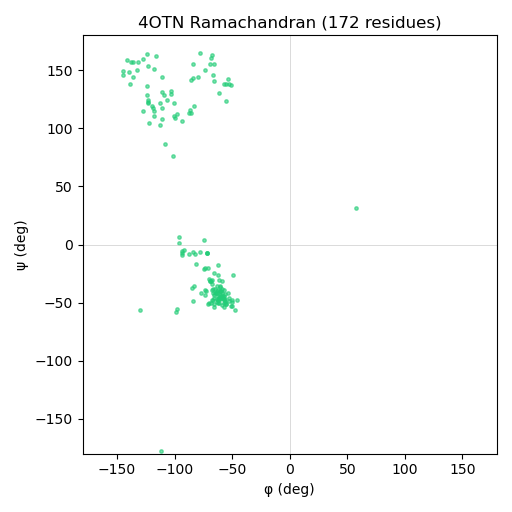family [SSF56112] (582-1018)
  IPR016135 Ubiquitin-conjugating enzyme/RWD-like [G3DSA:3.10.110.10] (11-145)
  IPR016135 Ubiquitin-conjugating enzyme/RWD-like [SSF54495] (16-144)
  IPR016255 eIF-2-alpha kinase Gcn2 [PIRSF000660] (17-1468)
  IPR017441 Protein kinase, ATP binding site [PS00107] (595-618)
  IPR024435 Histidyl tRNA synthetase-related domain [PF12745] (1395-1642)
  IPR036621 Anticodon-binding domain superfamily [G3DSA:3.40.50.800] (1393-1492)
  IPR041715 Class II Histidinyl-tRNA synthetase (HisRS)-like catalytic core domain [PF13393] (1063-1380)

=== Feature glossary ===
The record interleaves many kinds of information about one protein. Here is each kind framed as the question it answers.

Q: What known structures does this most resemble?
A: Structural nearest neighbors (via Foldseek easy-search vs the PDB). Reported per hit: target PDB id, E-value, and alignment TM-score. A TM-score above ~0.5 is the conventional threshold for 'same fold'.

Q: Where is each backbone atom in 3D?
A: The mmCIF table is the protein's shape written out atom by atom. For each backbone N, Cα, C, and carbonyl O, it records an (x, y, z) coordinate triple in Å plus the residue type, chain letter, and residue number.

Q: What are the backbone torsion angles?
A: The φ/ψ torsion pair specifies the backbone conformation at each residue. φ rotates about the N–Cα bond, ψ about the Cα–C bond. Steric clashes forbid most of the (φ, ψ) plane — the allowed regions (α-helix basin, β-sheet basin, left-handed helix) are the Ramachandran-allowed regions.

Q: Which residues are buried vs exposed?
A: Solvent-accessible surface area (SASA) is the area in Å² traced out by the centre of a 1.4 Å probe sphere (a water molecule) rolled over the protein's van der Waals surface (Shrake–Rupley / Lee–Richards construction). Buried residues have near-zero SASA; fully exposed residues can exceed 200 Å². The total SASA scales roughly with the number of surface residues.

Q: How confident is the AlphaFold model at each residue?
A: pLDDT is the predicted lDDT-Cα score: AlphaFold's confidence that the local environment of each residue (all inter-atomic distances within 15 Å) is correctly placed. It is a per-residue number between 0 and 100, with higher meaning more reliable.

Q: What does the local fold look like, residue by residue?
A: 3Di is Foldseek's structural alphabet. Each residue is assigned one of twenty discrete states based on how its Cα sits relative to its spatial (not sequential) neighbors. Aligning 3Di strings finds structural homologs roughly as well as full 3D superposition, but orders of magnitude faster.

Q: How big and how compact is the whole molecule?
A: Radius of gyration (Rg) is the root-mean-square distance of Cα atoms from their centroid — a single number for overall size and compactness. A globular domain of N residues has Rg ≈ 2.2·N^0.38 Å; an extended or disordered chain has a much larger Rg. The Cα contact count is the number of residue pairs whose Cα atoms are within 8 Å and are more than four positions apart in sequence — a standard proxy for tertiary packing density. The bounding box is the smallest axis-aligned box enclosing all Cα atoms.

Q: Which residues are in helices, strands, or loops?
A: DSSP 8-state secondary structure assigns each residue one of H (α-helix), G (3₁₀-helix), I (π-helix), E (extended β-strand), B (isolated β-bridge), T (hydrogen-bonded turn), S (bend), or '-' (coil). The assignment is computed from backbone hydrogen-bond geometry via the Kabsch–Sander algorithm.

Q: How mobile is each atom in the crystal?
A: Crystallographic B-factors measure how much each atom's electron density is smeared out, in Å². They rise in mobile loops and surface residues and fall in the buried interior. In AlphaFold models this column is repurposed to hold pLDDT instead.

Q: What if only a Cα trace is available?
A: P-SEA three-state annotation labels each residue as helix, strand, or coil based purely on the geometry of the Cα trace. It serves as a fallback when the full backbone (and thus DSSP) is unavailable.

Q: What family and function is it annotated with?
A: Database cross-references. InterPro integrates a dozen domain/family signature databases into unified entries with residue-range hits. GO terms attach function/process/location labels with evidence codes. CATH codes position the fold in a four-level structural taxonomy. Organism is the NCBI-taxonomy species name.

Q: Are the domains correctly placed relative to each other?
A: Predicted Aligned Error (PAE) is an AlphaFold confidence matrix: entry (i, j) is the expected error in the position of residue j, in ångströms, when the prediction is superimposed on the true structure at residue i. Low PAE within a block of residues means that block is internally rigid and well-predicted; high PAE between two blocks means their relative placement is uncertain even if each block individually is confident.

Q: What do the diagnostic plots show?
A: Three diagnostic plots accompany the record. The Cα contact map visualizes the tertiary structure as a 2D adjacency matrix (8 Å cutoff, sequence-local contacts suppressed). The Ramachandran plot shows the distribution of backbone (φ, ψ) torsions, with points in the α and β basins reflecting secondary structure content. The PAE plot shows AlphaFold's inter-residue confidence as a color matrix.

Q: What is the amino-acid chain?
A: Primary structure: the covalent order of the twenty standard amino acids along the backbone. Two proteins with the same sequence will (almost always) fold to the same structure; two with 30% identity often share a fold but not the details.

Q: What do the rendered images show?
A: The six renders are orthographic views along the three Cartesian axes in both directions. Representation (cartoon, sticks, or surface) and color scheme (sequence-rainbow or by-chain) vary across proteins so the training set covers all the common visualization conventions.